Protein AF-0000000085137913 (afdb_homodimer)

Sequence (232 aa):
MKARNTLFAVLMLSLPAISAEHSEMKMTDMSTSASSQEYMAGMKDMHDKMMAAVNESDPDKAFAKGMVAHHEGAIAMAETELKYGKDPKMRKLAQDIIKAQKGEIEQMNKWLDSQKMKARNTLFAVLMLSLPAISAEHSEMKMTDMSTSASSQEYMAGMKDMHDKMMAAVNESDPDKAFAKGMVAHHEGAIAMAETELKYGKDPKMRKLAQDIIKAQKGEIEQMNKWLDSQK

Foldseek 3Di:
DPPPPPPPPPPPPPPPPPPPPPPPPCPVPVVQDPLSVQLVVLVVQLVVQLVVLLPDPPNLRSVLSNLLSVLSSLLSNLVSCCVPPDDPVSVVVSVVSNVVSVVSNVVSVVVNVVVD/DDPPPPDPPPPPPPPPPPPPPPPPPCPVPVVQDPLSVQLVVLVVQLVVQLVVLLPDPPNLRSVLSNLLSVLSSLLSNLVSCCVPPDDPVSVVVSVVSNVVSVVSNVVSVVVNVVVD

Nearest PDB structures (foldseek):
  7vw1-assembly1_B  TM=9.530E-01  e=3.311E-09  Escherichia coli
  7vw0-assembly1_A  TM=9.673E-01  e=7.249E-09  Escherichia coli
  7vw2-assembly1_B  TM=9.644E-01  e=1.101E-08  Escherichia coli
  6x89-assembly1_4L  TM=5.615E-01  e=5.392E+00  Vigna radiata
  7vw1-assembly1_B  TM=9.531E-01  e=3.151E-09  Escherichia coli

Secondary structure (DSSP, 8-state):
---------------------------------HHHHHHHHHHHHHHHHHHHHTT-SSHHHHHHHHHHHHHHHHHHHHHHHHHH---HHHHHHHHHHHHHHHHHHHHHHHHHHHT-/---------------------------------HHHHHHHHHHHHHHHHHHHHTT-SSHHHHHHHHHHHHHHHHHHHHHHHHHH---HHHHHHHHHHHHHHHHHHHHHHHHHHHT-

Organism: Escherichia coli (strain 55989 / EAEC) (NCBI:txid585055)

Solvent-accessible surface area (backbone atoms only — not comparable to full-atom values): 13036 Å² total; per-residue (Å²): 135,83,78,77,80,78,78,78,78,80,78,75,77,75,70,77,70,76,66,71,72,65,70,68,66,70,64,72,64,78,70,70,48,74,59,34,49,51,42,49,52,31,47,50,53,22,50,55,47,23,61,63,24,34,66,39,84,52,45,51,58,12,45,41,46,22,47,40,26,49,36,52,24,50,35,46,42,25,52,48,31,62,73,64,33,77,52,68,66,59,41,49,48,25,54,50,47,38,55,54,37,53,53,52,39,51,55,41,51,54,51,56,65,67,72,107,136,81,80,76,78,78,80,79,78,79,80,78,78,77,71,77,72,77,67,71,72,66,71,67,67,71,64,72,64,79,69,70,49,75,58,33,50,51,43,48,52,31,47,50,55,22,49,55,46,23,60,63,25,34,65,39,84,53,46,50,58,11,45,41,46,22,48,41,26,48,35,52,25,51,35,46,42,24,52,49,31,60,73,63,34,76,51,66,66,60,40,50,49,26,53,51,48,40,57,54,37,53,55,51,39,52,54,40,50,54,51,56,62,67,71,110

Radius of gyration: 33.95 Å; Cα contacts (8 Å, |Δi|>4): 221; chains: 2; bounding box: 83×139×63 Å

pLDDT: mean 81.78, std 26.05, range [32.69, 98.94]

InterPro domains:
  IPR005183 Domain of unknown function DUF305, CopM-like [PF03713] (25-112)
  IPR012347 Ferritin-like [G3DSA:1.20.1260.10] (6-115)

Structure (mmCIF, N/CA/C/O backbone):
data_AF-0000000085137913-model_v1
#
loop_
_entity.id
_entity.type
_entity.pdbx_description
1 polymer 'DUF305 domain-containing protein'
#
loop_
_atom_site.group_PDB
_atom_site.id
_atom_site.type_symbol
_atom_site.label_atom_id
_atom_site.label_alt_id
_atom_site.label_comp_id
_atom_site.label_asym_id
_atom_site.label_entity_id
_atom_site.label_seq_id
_atom_site.pdbx_PDB_ins_code
_atom_site.Cartn_x
_atom_site.Cartn_y
_atom_site.Cartn_z
_atom_site.occupancy
_atom_site.B_iso_or_equiv
_atom_site.auth_seq_id
_atom_site.auth_comp_id
_atom_site.auth_asym_id
_atom_site.auth_atom_id
_atom_site.pdbx_PDB_model_num
ATOM 1 N N . MET A 1 1 ? -70.375 58.406 42.312 1 35.88 1 MET A N 1
ATOM 2 C CA . MET A 1 1 ? -69.562 57.531 43.125 1 35.88 1 MET A CA 1
ATOM 3 C C . MET A 1 1 ? -68.75 56.594 42.25 1 35.88 1 MET A C 1
ATOM 5 O O . MET A 1 1 ? -69.312 55.719 41.562 1 35.88 1 MET A O 1
ATOM 9 N N . LYS A 1 2 ? -67.688 57.188 41.656 1 41.16 2 LYS A N 1
ATOM 10 C CA . LYS A 1 2 ? -66.75 56.688 40.625 1 41.16 2 LYS A CA 1
ATOM 11 C C . LYS A 1 2 ? -66 55.469 41.125 1 41.16 2 LYS A C 1
ATOM 13 O O . LYS A 1 2 ? -65.312 55.531 42.125 1 41.16 2 LYS A O 1
ATOM 18 N N . ALA A 1 3 ? -66.625 54.281 40.969 1 42.78 3 ALA A N 1
ATOM 19 C CA . ALA A 1 3 ? -66.062 53 41.281 1 42.78 3 ALA A CA 1
ATOM 20 C C . ALA A 1 3 ? -64.688 52.844 40.625 1 42.78 3 ALA A C 1
ATOM 22 O O . ALA A 1 3 ? -64.562 53 39.406 1 42.78 3 ALA A O 1
ATOM 23 N N . ARG A 1 4 ? -63.562 53.219 41.344 1 46.81 4 ARG A N 1
ATOM 24 C CA . ARG A 1 4 ? -62.156 53 41 1 46.81 4 ARG A CA 1
ATOM 25 C C . ARG A 1 4 ? -61.875 51.531 40.719 1 46.81 4 ARG A C 1
ATOM 27 O O . ARG A 1 4 ? -62.094 50.688 41.562 1 46.81 4 ARG A O 1
ATOM 34 N N . ASN A 1 5 ? -62.062 51.062 39.5 1 40.81 5 ASN A N 1
ATOM 35 C CA . ASN A 1 5 ? -61.688 49.719 39 1 40.81 5 ASN A CA 1
ATOM 36 C C . ASN A 1 5 ? -60.25 49.375 39.312 1 40.81 5 ASN A C 1
ATOM 38 O O . ASN A 1 5 ? -59.312 50.062 38.875 1 40.81 5 ASN A O 1
ATOM 42 N N . THR A 1 6 ? -59.938 48.969 40.562 1 39.81 6 THR A N 1
ATOM 43 C CA . THR A 1 6 ? -58.625 48.469 41 1 39.81 6 THR A CA 1
ATOM 44 C C . THR A 1 6 ? -58.156 47.312 40.094 1 39.81 6 THR A C 1
ATOM 46 O O . THR A 1 6 ? -58.844 46.312 39.969 1 39.81 6 THR A O 1
ATOM 49 N N . LEU A 1 7 ? -57.469 47.625 39.031 1 39.97 7 LEU A N 1
ATOM 50 C CA . LEU A 1 7 ? -56.812 46.719 38.062 1 39.97 7 LEU A CA 1
ATOM 51 C C . LEU A 1 7 ? -55.812 45.812 38.781 1 39.97 7 LEU A C 1
ATOM 53 O O . LEU A 1 7 ? -54.906 46.281 39.5 1 39.97 7 LEU A O 1
ATOM 57 N N . PHE A 1 8 ? -56.219 44.594 39.188 1 38.44 8 PHE A N 1
ATOM 58 C CA . PHE A 1 8 ? -55.406 43.562 39.812 1 38.44 8 PHE A CA 1
ATOM 59 C C . PHE A 1 8 ? -54.281 43.094 38.906 1 38.44 8 PHE A C 1
ATOM 61 O O . PHE A 1 8 ? -54.5 42.688 37.781 1 38.44 8 PHE A O 1
ATOM 68 N N . ALA A 1 9 ? -53.062 43.688 39.062 1 38.59 9 ALA A N 1
ATOM 69 C CA . ALA A 1 9 ? -51.875 43.281 38.312 1 38.59 9 ALA A CA 1
ATOM 70 C C . ALA A 1 9 ? -51.438 41.875 38.688 1 38.59 9 ALA A C 1
ATOM 72 O O . ALA A 1 9 ? -51.219 41.562 39.844 1 38.59 9 ALA A O 1
ATOM 73 N N . VAL A 1 10 ? -52 40.844 38 1 37.31 10 VAL A N 1
ATOM 74 C CA . VAL A 1 10 ? -51.594 39.469 38.156 1 37.31 10 VAL A CA 1
ATOM 75 C C . VAL A 1 10 ? -50.094 39.312 37.875 1 37.31 10 VAL A C 1
ATOM 77 O O . VAL A 1 10 ? -49.594 39.656 36.812 1 37.31 10 VAL A O 1
ATOM 80 N N . LEU A 1 11 ? -49.25 39.469 38.906 1 36.41 11 LEU A N 1
ATOM 81 C CA . LEU A 1 11 ? -47.781 39.25 38.875 1 36.41 11 LEU A CA 1
ATOM 82 C C . LEU A 1 11 ? -47.469 37.812 38.5 1 36.41 11 LEU A C 1
ATOM 84 O O . LEU A 1 11 ? -47.844 36.875 39.219 1 36.41 11 LEU A O 1
ATOM 88 N N . MET A 1 12 ? -47.5 37.5 37.219 1 34.44 12 MET A N 1
ATOM 89 C CA . MET A 1 12 ? -47.125 36.156 36.75 1 34.44 12 MET A CA 1
ATOM 90 C C . MET A 1 12 ? -45.688 35.844 37.125 1 34.44 12 MET A C 1
ATOM 92 O O . MET A 1 12 ? -44.781 36.625 36.875 1 34.44 12 MET A O 1
ATOM 96 N N . LEU A 1 13 ? -45.438 35.188 38.25 1 37.62 13 LEU A N 1
ATOM 97 C CA . LEU A 1 13 ? -44.156 34.656 38.719 1 37.62 13 LEU A CA 1
ATOM 98 C C . LEU A 1 13 ? -43.531 33.75 37.688 1 37.62 13 LEU A C 1
ATOM 100 O O . LEU A 1 13 ? -44.125 32.75 37.312 1 37.62 13 LEU A O 1
ATOM 104 N N . SER A 1 14 ? -42.781 34.281 36.781 1 35.81 14 SER A N 1
ATOM 105 C CA . SER A 1 14 ? -42 33.5 35.844 1 35.81 14 SER A CA 1
ATOM 106 C C . SER A 1 14 ? -41.062 32.531 36.562 1 35.81 14 SER A C 1
ATOM 108 O O . SER A 1 14 ? -40.312 32.969 37.469 1 35.81 14 SER A O 1
ATOM 110 N N . LEU A 1 15 ? -41.469 31.312 36.906 1 37.59 15 LEU A N 1
ATOM 111 C CA . LEU A 1 15 ? -40.594 30.281 37.406 1 37.59 15 LEU A CA 1
ATOM 112 C C . LEU A 1 15 ? -39.344 30.141 36.5 1 37.59 15 LEU A C 1
ATOM 114 O O . LEU A 1 15 ? -39.469 30.109 35.281 1 37.59 15 LEU A O 1
ATOM 118 N N . PRO A 1 16 ? -38.219 30.641 37.031 1 43.44 16 PRO A N 1
ATOM 119 C CA . PRO A 1 16 ? -37.031 30.375 36.25 1 43.44 16 PRO A CA 1
ATOM 120 C C . PRO A 1 16 ? -36.906 28.922 35.812 1 43.44 16 PRO A C 1
ATOM 122 O O . PRO A 1 16 ? -37.031 28.016 36.625 1 43.44 16 PRO A O 1
ATOM 125 N N . ALA A 1 17 ? -37.438 28.547 34.656 1 38.53 17 ALA A N 1
ATOM 126 C CA . ALA A 1 17 ? -37 27.25 34.125 1 38.53 17 ALA A CA 1
ATOM 127 C C . ALA A 1 17 ? -35.5 27.031 34.312 1 38.53 17 ALA A C 1
ATOM 129 O O . ALA A 1 17 ? -34.719 27.906 34.031 1 38.53 17 ALA A O 1
ATOM 130 N N . ILE A 1 18 ? -35.062 26.469 35.438 1 37.97 18 ILE A N 1
ATOM 131 C CA . ILE A 1 18 ? -33.719 25.875 35.469 1 37.97 18 ILE A CA 1
ATOM 132 C C . ILE A 1 18 ? -33.438 25.172 34.125 1 37.97 18 ILE A C 1
ATOM 134 O O . ILE A 1 18 ? -34.125 24.219 33.75 1 37.97 18 ILE A O 1
ATOM 138 N N . SER A 1 19 ? -33.406 25.922 33.062 1 38.03 19 SER A N 1
ATOM 139 C CA . SER A 1 19 ? -32.812 25.266 31.891 1 38.03 19 SER A CA 1
ATOM 140 C C . SER A 1 19 ? -31.656 24.344 32.312 1 38.03 19 SER A C 1
ATOM 142 O O . SER A 1 19 ? -30.719 24.781 32.969 1 38.03 19 SER A O 1
ATOM 144 N N . ALA A 1 20 ? -31.922 23.156 32.688 1 34.88 20 ALA A N 1
ATOM 145 C CA . ALA A 1 20 ? -30.844 22.172 32.625 1 34.88 20 ALA A CA 1
ATOM 146 C C . ALA A 1 20 ? -29.859 22.5 31.516 1 34.88 20 ALA A C 1
ATOM 148 O O . ALA A 1 20 ? -30.25 22.641 30.359 1 34.88 20 ALA A O 1
ATOM 149 N N . GLU A 1 21 ? -28.922 23.422 31.828 1 36.81 21 GLU A N 1
ATOM 150 C CA . GLU A 1 21 ? -27.75 23.391 30.953 1 36.81 21 GLU A CA 1
ATOM 151 C C . GLU A 1 21 ? -27.453 21.969 30.484 1 36.81 21 GLU A C 1
ATOM 153 O O . GLU A 1 21 ? -27.156 21.078 31.281 1 36.81 21 GLU A O 1
ATOM 158 N N . HIS A 1 22 ? -28.344 21.391 29.719 1 36.25 22 HIS A N 1
ATOM 159 C CA . HIS A 1 22 ? -27.781 20.297 28.938 1 36.25 22 HIS A CA 1
ATOM 160 C C . HIS A 1 22 ? -26.297 20.5 28.703 1 36.25 22 HIS A C 1
ATOM 162 O O . HIS A 1 22 ? -25.891 21.516 28.125 1 36.25 22 HIS A O 1
ATOM 168 N N . SER A 1 23 ? -25.5 20.312 29.703 1 34.38 23 SER A N 1
ATOM 169 C CA . SER A 1 23 ? -24.109 20.062 29.375 1 34.38 23 SER A CA 1
ATOM 170 C C . SER A 1 23 ? -23.969 19.5 27.953 1 34.38 23 SER A C 1
ATOM 172 O O . SER A 1 23 ? -24.375 18.375 27.672 1 34.38 23 SER A O 1
ATOM 174 N N . GLU A 1 24 ? -24.312 20.312 26.984 1 35.81 24 GLU A N 1
ATOM 175 C CA . GLU A 1 24 ? -23.797 19.953 25.672 1 35.81 24 GLU A CA 1
ATOM 176 C C . GLU A 1 24 ? -22.422 19.297 25.766 1 35.81 24 GLU A C 1
ATOM 178 O O . GLU A 1 24 ? -21.453 19.938 26.172 1 35.81 24 GLU A O 1
ATOM 183 N N . MET A 1 25 ? -22.328 18.219 26.453 1 34.81 25 MET A N 1
ATOM 184 C CA . MET A 1 25 ? -21.156 17.422 26.141 1 34.81 25 MET A CA 1
ATOM 185 C C . MET A 1 25 ? -20.547 17.844 24.812 1 34.81 25 MET A C 1
ATOM 187 O O . MET A 1 25 ? -21.234 17.906 23.797 1 34.81 25 MET A O 1
ATOM 191 N N . LYS A 1 26 ? -19.828 18.969 24.859 1 39.03 26 LYS A N 1
ATOM 192 C CA . LYS A 1 26 ? -18.875 19.141 23.781 1 39.03 26 LYS A CA 1
ATOM 193 C C . LYS A 1 26 ? -18.531 17.812 23.125 1 39.03 26 LYS A C 1
ATOM 195 O O . LYS A 1 26 ? -17.828 16.984 23.703 1 39.03 26 LYS A O 1
ATOM 200 N N . MET A 1 27 ? -19.453 17.016 22.828 1 35.72 27 MET A N 1
ATOM 201 C CA . MET A 1 27 ? -19 16.141 21.75 1 35.72 27 MET A CA 1
ATOM 202 C C . MET A 1 27 ? -17.891 16.797 20.938 1 35.72 27 MET A C 1
ATOM 204 O O . MET A 1 27 ? -18.141 17.75 20.188 1 35.72 27 MET A O 1
ATOM 208 N N . THR A 1 28 ? -16.875 17.344 21.562 1 37.84 28 THR A N 1
ATOM 209 C CA . THR A 1 28 ? -15.664 17.469 20.75 1 37.84 28 THR A CA 1
ATOM 210 C C . THR A 1 28 ? -15.797 16.672 19.453 1 37.84 28 THR A C 1
ATOM 212 O O . THR A 1 28 ? -15.742 15.445 19.469 1 37.84 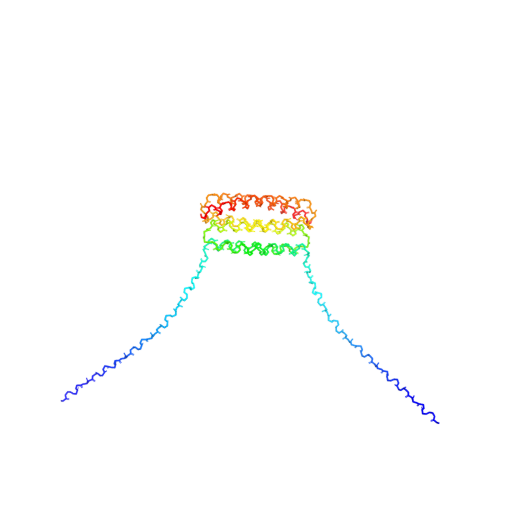28 THR A O 1
ATOM 215 N N . ASP A 1 29 ? -16.812 16.703 18.688 1 42.62 29 ASP A N 1
ATOM 216 C CA . ASP A 1 29 ? -16.906 16.391 17.266 1 42.62 29 ASP A CA 1
ATOM 217 C C . ASP A 1 29 ? -15.516 16.297 16.641 1 42.62 29 ASP A C 1
ATOM 219 O O . ASP A 1 29 ? -14.867 17.312 16.391 1 42.62 29 ASP A O 1
ATOM 223 N N . MET A 1 30 ? -14.578 15.57 17.094 1 48.59 30 MET A N 1
ATOM 224 C CA . MET A 1 30 ? -13.344 15.312 16.359 1 48.59 30 MET A CA 1
ATOM 225 C C . MET A 1 30 ? -13.562 15.523 14.859 1 48.59 30 MET A C 1
ATOM 227 O O . MET A 1 30 ? -14.016 14.609 14.164 1 48.59 30 MET A O 1
ATOM 231 N N . SER A 1 31 ? -14.25 16.562 14.422 1 60.41 31 SER A N 1
ATOM 232 C CA . SER A 1 31 ? -14.391 17.016 13.047 1 60.41 31 SER A CA 1
ATOM 233 C C . SER A 1 31 ? -13.203 16.562 12.188 1 60.41 31 SER A C 1
ATOM 235 O O . SER A 1 31 ? -12.078 17.031 12.383 1 60.41 31 SER A O 1
ATOM 237 N N . THR A 1 32 ? -13.242 15.414 11.68 1 83.62 32 THR A N 1
ATOM 238 C CA . THR A 1 32 ? -12.25 14.891 10.742 1 83.62 32 THR A CA 1
ATOM 239 C C . THR A 1 32 ? -11.938 15.914 9.656 1 83.62 32 THR A C 1
ATOM 241 O O . THR A 1 32 ? -12.844 16.516 9.078 1 83.62 32 THR A O 1
ATOM 244 N N . SER A 1 33 ? -10.789 16.453 9.594 1 91.12 33 SER A N 1
ATOM 245 C CA . SER A 1 33 ? -10.32 17.422 8.609 1 91.12 33 SER A CA 1
ATOM 246 C C . SER A 1 33 ? -10.633 16.969 7.188 1 91.12 33 SER A C 1
ATOM 248 O O . SER A 1 33 ? -10.961 15.797 6.961 1 91.12 33 SER A O 1
ATOM 250 N N . ALA A 1 34 ? -10.664 17.844 6.18 1 94.31 34 ALA A N 1
ATOM 251 C CA . ALA A 1 34 ? -10.875 17.516 4.77 1 94.31 34 ALA A CA 1
ATOM 252 C C . ALA A 1 34 ? -9.844 16.5 4.281 1 94.31 34 ALA A C 1
ATOM 254 O O . ALA A 1 34 ? -10.18 15.57 3.545 1 94.31 34 ALA A O 1
ATOM 255 N N . SER A 1 35 ? -8.57 16.672 4.684 1 96.06 35 SER A N 1
ATOM 256 C CA . SER A 1 35 ? -7.531 15.711 4.309 1 96.06 35 SER A CA 1
ATOM 257 C C . SER A 1 35 ? -7.812 14.328 4.895 1 96.06 35 SER A C 1
ATOM 259 O O . SER A 1 35 ? -7.691 13.32 4.195 1 96.06 35 SER A O 1
ATOM 261 N N . SER A 1 36 ? -8.18 14.281 6.188 1 95.88 36 SER A N 1
ATOM 262 C CA . SER A 1 36 ? -8.477 12.992 6.809 1 95.88 36 SER A CA 1
ATOM 263 C C . SER A 1 36 ? -9.625 12.289 6.102 1 95.88 36 SER A C 1
ATOM 265 O O . SER A 1 36 ? -9.57 11.078 5.871 1 95.88 36 SER A O 1
ATOM 267 N N . GLN A 1 37 ? -10.633 13.062 5.723 1 95.88 37 GLN A N 1
ATOM 268 C CA . GLN A 1 37 ? -11.766 12.492 5.004 1 95.88 37 GLN A CA 1
ATOM 269 C C . GLN A 1 37 ? -11.336 11.914 3.66 1 95.88 37 GLN A C 1
ATOM 271 O O . GLN A 1 37 ? -11.773 10.828 3.273 1 95.88 37 GLN A O 1
ATOM 276 N N . GLU A 1 38 ? -10.531 12.555 2.947 1 97.31 38 GLU A N 1
ATOM 277 C CA . GLU A 1 38 ? -10.07 12.086 1.646 1 97.31 38 GLU A CA 1
ATOM 278 C C . GLU A 1 38 ? -9.148 10.875 1.792 1 97.31 38 GLU A C 1
ATOM 280 O O . GLU A 1 38 ? -9.234 9.93 1.007 1 97.31 38 GLU A O 1
ATOM 285 N N . TYR A 1 39 ? -8.211 10.914 2.812 1 98.12 39 TYR A N 1
ATOM 286 C CA . TYR A 1 39 ? -7.406 9.727 3.082 1 98.12 39 TYR A CA 1
ATOM 287 C C . TYR A 1 39 ? -8.297 8.516 3.354 1 98.12 39 TYR A C 1
ATOM 289 O O . TYR A 1 39 ? -8.062 7.438 2.807 1 98.12 39 TYR A O 1
ATOM 297 N N . MET A 1 40 ? -9.297 8.727 4.168 1 96.38 40 MET A N 1
ATOM 298 C CA . MET A 1 40 ? -10.172 7.629 4.574 1 96.38 40 MET A CA 1
ATOM 299 C C . MET A 1 40 ? -10.961 7.086 3.385 1 96.38 40 MET A C 1
ATOM 301 O O . MET A 1 40 ? -11.164 5.875 3.27 1 96.38 40 MET A O 1
ATOM 305 N N . ALA A 1 41 ? -11.422 7.926 2.518 1 96.81 41 ALA A N 1
ATOM 306 C CA . ALA A 1 41 ? -12.133 7.488 1.319 1 96.81 41 ALA A CA 1
ATOM 307 C C . ALA A 1 41 ? -11.234 6.633 0.43 1 96.81 41 ALA A C 1
ATOM 309 O O . ALA A 1 41 ? -11.656 5.582 -0.063 1 96.81 41 ALA A O 1
ATOM 310 N N . GLY A 1 42 ? -10.016 7.117 0.21 1 97.5 42 GLY A N 1
ATOM 311 C CA . GLY A 1 42 ? -9.055 6.332 -0.553 1 97.5 42 GLY A CA 1
ATOM 312 C C . GLY A 1 42 ? -8.75 4.988 0.078 1 97.5 42 GLY A C 1
ATOM 313 O O . GLY A 1 42 ? -8.641 3.979 -0.621 1 97.5 42 GLY A O 1
ATOM 314 N N . MET A 1 43 ? -8.664 4.953 1.375 1 97.38 43 MET A N 1
ATOM 315 C CA . MET A 1 43 ? -8.398 3.725 2.113 1 97.38 43 MET A CA 1
ATOM 316 C C . MET A 1 43 ? -9.562 2.75 1.997 1 97.38 43 MET A C 1
ATOM 318 O O . MET A 1 43 ? -9.359 1.548 1.826 1 97.38 43 MET A O 1
ATOM 322 N N . LYS A 1 44 ? -10.719 3.295 2.141 1 96.12 44 LYS A N 1
ATOM 323 C CA . LYS A 1 44 ? -11.898 2.445 2.02 1 96.12 44 LYS A CA 1
ATOM 324 C C . LYS A 1 44 ? -11.969 1.797 0.64 1 96.12 44 LYS A C 1
ATOM 326 O O . LYS A 1 44 ? -12.242 0.601 0.523 1 96.12 44 LYS A O 1
ATOM 331 N N . ASP A 1 45 ? -11.797 2.572 -0.387 1 98.12 45 ASP A N 1
ATOM 332 C CA . ASP A 1 45 ? -11.805 2.045 -1.748 1 98.12 45 ASP A CA 1
ATOM 333 C C . ASP A 1 45 ? -10.734 0.976 -1.929 1 98.12 45 ASP A C 1
ATOM 335 O O . ASP A 1 45 ? -10.992 -0.087 -2.496 1 98.12 45 ASP A O 1
ATOM 339 N N . MET A 1 46 ? -9.539 1.217 -1.445 1 98.62 46 MET A N 1
ATOM 340 C CA . MET A 1 46 ? -8.438 0.261 -1.505 1 98.62 46 MET A CA 1
ATOM 341 C C . MET A 1 46 ? -8.805 -1.038 -0.797 1 98.62 46 MET A C 1
ATOM 343 O O . MET A 1 46 ? -8.617 -2.125 -1.35 1 98.62 46 MET A O 1
ATOM 347 N N . HIS A 1 47 ? -9.312 -0.895 0.409 1 97.25 47 HIS A N 1
ATOM 348 C CA . HIS A 1 47 ? -9.672 -2.07 1.192 1 97.25 47 HIS A CA 1
ATOM 349 C C . HIS A 1 47 ? -10.719 -2.918 0.471 1 97.25 47 HIS A C 1
ATOM 351 O O . HIS A 1 47 ? -10.578 -4.141 0.382 1 97.25 47 HIS A O 1
ATOM 357 N N . ASP A 1 48 ? -11.727 -2.314 -0.048 1 97.12 48 ASP A N 1
ATOM 358 C CA . ASP A 1 48 ? -12.789 -3.039 -0.739 1 97.12 48 ASP A CA 1
ATOM 359 C C . ASP A 1 48 ? -12.242 -3.801 -1.944 1 97.12 48 ASP A C 1
ATOM 361 O O . ASP A 1 48 ? -12.531 -4.984 -2.123 1 97.12 48 ASP A O 1
ATOM 365 N N . LYS A 1 49 ? -11.453 -3.16 -2.709 1 98.25 49 LYS A N 1
ATOM 366 C CA . LYS A 1 49 ? -10.898 -3.789 -3.904 1 98.25 49 LYS A CA 1
ATOM 367 C C . LYS A 1 49 ? -9.914 -4.895 -3.535 1 98.25 49 LYS A C 1
ATOM 369 O O . LYS A 1 49 ? -9.867 -5.938 -4.191 1 98.25 49 LYS A O 1
ATOM 374 N N . MET A 1 50 ? -9.156 -4.699 -2.506 1 98.44 50 MET A N 1
ATOM 375 C CA . MET A 1 50 ? -8.211 -5.723 -2.082 1 98.44 50 MET A CA 1
ATOM 376 C C . MET A 1 50 ? -8.938 -6.953 -1.555 1 98.44 50 MET A C 1
ATOM 378 O O . MET A 1 50 ? -8.531 -8.086 -1.839 1 98.44 50 MET A O 1
ATOM 382 N N . MET A 1 51 ? -10.016 -6.73 -0.772 1 95.75 51 MET A N 1
ATOM 383 C CA . MET A 1 51 ? -10.789 -7.852 -0.243 1 95.75 51 MET A CA 1
ATOM 384 C C . MET A 1 51 ? -11.352 -8.711 -1.374 1 95.75 51 MET A C 1
ATOM 386 O O . MET A 1 51 ? -11.344 -9.938 -1.29 1 95.75 51 MET A O 1
ATOM 390 N N . ALA A 1 52 ? -1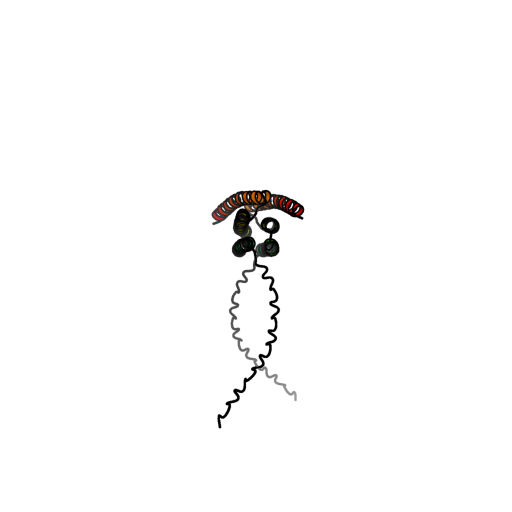1.781 -8.086 -2.379 1 95.94 52 ALA A N 1
ATOM 391 C CA . ALA A 1 52 ? -12.281 -8.828 -3.539 1 95.94 52 ALA A CA 1
ATOM 392 C C . ALA A 1 52 ? -11.156 -9.586 -4.23 1 95.94 52 ALA A C 1
ATOM 394 O O . ALA A 1 52 ? -11.336 -10.727 -4.656 1 95.94 52 ALA A O 1
ATOM 395 N N . ALA A 1 53 ? -10 -9.023 -4.316 1 97.44 53 ALA A N 1
ATOM 396 C CA . ALA A 1 53 ? -8.867 -9.555 -5.07 1 97.44 53 ALA A CA 1
ATOM 397 C C . ALA A 1 53 ? -8.281 -10.781 -4.383 1 97.44 53 ALA A C 1
ATOM 399 O O . ALA A 1 53 ? -7.992 -11.789 -5.031 1 97.44 53 ALA A O 1
ATOM 400 N N . VAL A 1 54 ? -8.156 -10.789 -3.086 1 95.62 54 VAL A N 1
ATOM 401 C CA . VAL A 1 54 ? -7.363 -11.797 -2.391 1 95.62 54 VAL A CA 1
ATOM 402 C C . VAL A 1 54 ? -8.211 -13.039 -2.148 1 95.62 54 VAL A C 1
ATOM 404 O O . VAL A 1 54 ? -7.738 -14.008 -1.547 1 95.62 54 VAL A O 1
ATOM 407 N N . ASN A 1 55 ? -9.43 -13.016 -2.635 1 91.81 55 ASN A N 1
ATOM 408 C CA . ASN A 1 55 ? -10.281 -14.195 -2.648 1 91.81 55 ASN A CA 1
ATOM 409 C C . ASN A 1 55 ? -10 -15.078 -3.863 1 91.81 55 ASN A C 1
ATOM 411 O O . ASN A 1 55 ? -10.523 -16.188 -3.965 1 91.81 55 ASN A O 1
ATOM 415 N N . GLU A 1 56 ? -9.188 -14.57 -4.68 1 94 56 GLU A N 1
ATOM 416 C CA . GLU A 1 56 ? -8.703 -15.375 -5.797 1 94 56 GLU A CA 1
ATOM 417 C C . GLU A 1 56 ? -7.992 -16.641 -5.305 1 94 56 GLU A C 1
ATOM 419 O O . GLU A 1 56 ? -7.18 -16.562 -4.379 1 94 56 GLU A O 1
ATOM 424 N N . SER A 1 57 ? -8.242 -17.797 -5.914 1 93.44 57 SER A N 1
ATOM 425 C CA . SER A 1 57 ? -7.723 -19.094 -5.457 1 93.44 57 SER A CA 1
ATOM 426 C C . SER A 1 57 ? -6.246 -19.234 -5.805 1 93.44 57 SER A C 1
ATOM 428 O O . SER A 1 57 ? -5.48 -19.844 -5.047 1 93.44 57 SER A O 1
ATOM 430 N N . ASP A 1 58 ? -5.848 -18.812 -6.973 1 96.62 58 ASP A N 1
ATOM 431 C CA . ASP A 1 58 ? -4.441 -18.844 -7.359 1 96.62 58 ASP A CA 1
ATOM 432 C C . ASP A 1 58 ? -3.639 -17.781 -6.598 1 96.62 58 ASP A C 1
ATOM 434 O O . ASP A 1 58 ? -3.875 -16.578 -6.754 1 96.62 58 ASP A O 1
ATOM 438 N N . PRO A 1 59 ? -2.697 -18.141 -5.824 1 97.69 59 PRO A N 1
ATOM 439 C CA . PRO A 1 59 ? -1.999 -17.172 -4.98 1 97.69 59 PRO A CA 1
ATOM 440 C C . PRO A 1 59 ? -1.277 -16.094 -5.789 1 97.69 59 PRO A C 1
ATOM 442 O O . PRO A 1 59 ? -1.16 -14.953 -5.34 1 97.69 59 PRO A O 1
ATOM 445 N N . ASP A 1 60 ? -0.773 -16.469 -6.941 1 98.56 60 ASP A N 1
ATOM 446 C CA . ASP A 1 60 ? -0.095 -15.469 -7.77 1 98.56 60 ASP A CA 1
ATOM 447 C C . ASP A 1 60 ? -1.079 -14.43 -8.289 1 98.56 60 ASP A C 1
ATOM 449 O O . ASP A 1 60 ? -0.776 -13.234 -8.305 1 98.56 60 ASP A O 1
ATOM 453 N N . LYS A 1 61 ? -2.246 -14.867 -8.742 1 98.38 61 LYS A N 1
ATOM 454 C CA . LYS A 1 61 ? -3.262 -13.93 -9.203 1 98.38 61 LYS A CA 1
ATOM 455 C C . LYS A 1 61 ? -3.803 -13.086 -8.055 1 98.38 61 LYS A C 1
ATOM 457 O O . LYS A 1 61 ? -4.039 -11.883 -8.211 1 98.38 61 LYS A O 1
ATOM 462 N N . ALA A 1 62 ? -4.012 -13.734 -6.902 1 98.31 62 ALA A N 1
ATOM 463 C CA . ALA A 1 62 ? -4.445 -12.992 -5.719 1 98.31 62 ALA A CA 1
ATOM 464 C C . ALA A 1 62 ? -3.457 -11.875 -5.379 1 98.31 62 ALA A C 1
ATOM 466 O O . ALA A 1 62 ? -3.861 -10.75 -5.094 1 98.31 62 ALA A O 1
ATOM 467 N N . PHE A 1 63 ? -2.213 -12.266 -5.43 1 98.81 63 PHE A N 1
ATOM 468 C CA . PHE A 1 63 ? -1.167 -11.289 -5.16 1 98.81 63 PHE A CA 1
ATOM 469 C C . PHE A 1 63 ? -1.215 -10.148 -6.172 1 98.81 63 PHE A C 1
ATOM 471 O O . PHE A 1 63 ? -1.263 -8.977 -5.789 1 98.81 63 PHE A O 1
ATOM 478 N N . ALA A 1 64 ? -1.202 -10.453 -7.387 1 98.81 64 ALA A N 1
ATOM 479 C CA . ALA A 1 64 ? -1.168 -9.43 -8.43 1 98.81 64 ALA A CA 1
ATOM 480 C C . ALA A 1 64 ? -2.383 -8.508 -8.336 1 98.81 64 ALA A C 1
ATOM 482 O O . ALA A 1 64 ? -2.244 -7.285 -8.32 1 98.81 64 ALA A O 1
ATOM 483 N N . LYS A 1 65 ? -3.576 -9.039 -8.258 1 98.69 65 LYS A N 1
ATOM 484 C CA . LYS A 1 65 ? -4.793 -8.234 -8.18 1 98.69 65 LYS A CA 1
ATOM 485 C C . LYS A 1 65 ? -4.824 -7.41 -6.895 1 98.69 65 LYS A C 1
ATOM 487 O O . LYS A 1 65 ? -5.188 -6.234 -6.918 1 98.69 65 LYS A O 1
ATOM 492 N N . GLY A 1 66 ? -4.457 -8.078 -5.773 1 98.69 66 GLY A N 1
ATOM 493 C CA . GLY A 1 66 ? -4.395 -7.359 -4.508 1 98.69 66 GLY A CA 1
ATOM 494 C C . GLY A 1 66 ? -3.406 -6.211 -4.52 1 98.69 66 GLY A C 1
ATOM 495 O O . GLY A 1 66 ? -3.688 -5.137 -3.986 1 98.69 66 GLY A O 1
ATOM 496 N N . MET A 1 67 ? -2.27 -6.426 -5.125 1 98.88 67 MET A N 1
ATOM 497 C CA . MET A 1 67 ? -1.238 -5.395 -5.172 1 98.88 67 MET A CA 1
ATOM 498 C C . MET A 1 67 ? -1.629 -4.273 -6.129 1 98.88 67 MET A C 1
ATOM 500 O O . MET A 1 67 ? -1.289 -3.111 -5.906 1 98.88 67 MET A O 1
ATOM 504 N N . VAL A 1 68 ? -2.377 -4.578 -7.223 1 98.88 68 VAL A N 1
ATOM 505 C CA . VAL A 1 68 ? -2.895 -3.51 -8.07 1 98.88 68 VAL A CA 1
ATOM 506 C C . VAL A 1 68 ? -3.766 -2.568 -7.242 1 98.88 68 VAL A C 1
ATOM 508 O O . VAL A 1 68 ? -3.568 -1.352 -7.262 1 98.88 68 VAL A O 1
ATOM 511 N N . ALA A 1 69 ? -4.715 -3.135 -6.504 1 98.81 69 ALA A N 1
ATOM 512 C CA . ALA A 1 69 ? -5.59 -2.338 -5.648 1 98.81 69 ALA A CA 1
ATOM 513 C C . ALA A 1 69 ? -4.785 -1.573 -4.602 1 98.81 69 ALA A C 1
ATOM 515 O O . ALA A 1 69 ? -5.059 -0.402 -4.332 1 98.81 69 ALA A O 1
ATOM 516 N N . HIS A 1 70 ? -3.809 -2.229 -3.949 1 98.94 70 HIS A N 1
ATOM 517 C CA . HIS A 1 70 ? -2.922 -1.612 -2.969 1 98.94 70 HIS A CA 1
ATOM 518 C C . HIS A 1 70 ? -2.217 -0.393 -3.553 1 98.94 70 HIS A C 1
ATOM 520 O O . HIS A 1 70 ? -2.17 0.665 -2.922 1 98.94 70 HIS A O 1
ATOM 526 N N . HIS A 1 71 ? -1.674 -0.56 -4.773 1 98.94 71 HIS A N 1
ATOM 527 C CA . HIS A 1 71 ? -0.956 0.521 -5.441 1 98.94 71 HIS A CA 1
ATOM 528 C C . HIS A 1 71 ? -1.899 1.657 -5.82 1 98.94 71 HIS A C 1
ATOM 530 O O . HIS A 1 71 ? -1.529 2.832 -5.738 1 98.94 71 HIS A O 1
ATOM 536 N N . GLU A 1 72 ? -3.09 1.37 -6.266 1 98.88 72 GLU A N 1
ATOM 537 C CA . GLU A 1 72 ? -4.082 2.404 -6.539 1 98.88 72 GLU A CA 1
ATOM 538 C C . GLU A 1 72 ? -4.406 3.207 -5.281 1 98.88 72 GLU A C 1
ATOM 540 O O . GLU A 1 72 ? -4.566 4.43 -5.344 1 98.88 72 GLU A O 1
ATOM 545 N N . GLY A 1 73 ? -4.527 2.521 -4.199 1 98.81 73 GLY A N 1
ATOM 546 C CA . GLY A 1 73 ? -4.711 3.209 -2.932 1 98.81 73 GLY A CA 1
ATOM 547 C C . GLY A 1 73 ? -3.557 4.129 -2.58 1 98.81 73 GLY A C 1
ATOM 548 O O . GLY A 1 73 ? -3.768 5.234 -2.074 1 98.81 73 GLY A O 1
ATOM 549 N N . ALA A 1 74 ? -2.309 3.662 -2.805 1 98.88 74 ALA A N 1
ATOM 550 C CA . ALA A 1 74 ? -1.133 4.496 -2.562 1 98.88 74 ALA A CA 1
ATOM 551 C C . ALA A 1 74 ? -1.184 5.77 -3.398 1 98.88 74 ALA A C 1
ATOM 553 O O . ALA A 1 74 ? -0.855 6.855 -2.91 1 98.88 74 ALA A O 1
ATOM 554 N N . ILE A 1 75 ? -1.555 5.625 -4.66 1 98.94 75 ILE A N 1
ATOM 555 C CA . ILE A 1 75 ? -1.641 6.773 -5.551 1 98.94 75 ILE A CA 1
ATOM 556 C C . ILE A 1 75 ? -2.688 7.758 -5.031 1 98.94 75 ILE A C 1
ATOM 558 O O . ILE A 1 75 ? -2.441 8.961 -4.969 1 98.94 75 ILE A O 1
ATOM 562 N N . ALA A 1 76 ? -3.848 7.27 -4.637 1 98.88 76 ALA A N 1
ATOM 563 C CA . ALA A 1 76 ? -4.887 8.133 -4.082 1 98.88 76 ALA A CA 1
ATOM 564 C C . ALA A 1 76 ? -4.379 8.883 -2.854 1 98.88 76 ALA A C 1
ATOM 566 O O . ALA A 1 76 ? -4.613 10.086 -2.713 1 98.88 76 ALA A O 1
ATOM 567 N N . MET A 1 77 ? -3.689 8.242 -1.879 1 98.88 77 MET A N 1
ATOM 568 C CA . MET A 1 77 ? -3.158 8.883 -0.683 1 98.88 77 MET A CA 1
ATOM 569 C C . MET A 1 77 ? -2.104 9.922 -1.049 1 98.88 77 MET A C 1
ATOM 571 O O . MET A 1 77 ? -2.041 10.992 -0.438 1 98.88 77 MET A O 1
ATOM 575 N N . ALA A 1 78 ? -1.237 9.539 -2.01 1 98.94 78 ALA A N 1
ATOM 576 C CA . ALA A 1 78 ? -0.209 10.477 -2.449 1 98.94 78 ALA A CA 1
ATOM 577 C C . ALA A 1 78 ? -0.834 11.734 -3.047 1 98.94 78 ALA A C 1
ATOM 579 O O . ALA A 1 78 ? -0.355 12.852 -2.811 1 98.94 78 ALA A O 1
ATOM 580 N N . GLU A 1 79 ? -1.872 11.586 -3.875 1 98.94 79 GLU A N 1
ATOM 581 C CA . GLU A 1 79 ? -2.582 12.734 -4.43 1 98.94 79 GLU A CA 1
ATOM 582 C C . GLU A 1 79 ? -3.189 13.594 -3.322 1 98.94 79 GLU A C 1
ATOM 584 O O . GLU A 1 79 ? -3.18 14.828 -3.406 1 98.94 79 GLU A O 1
ATOM 589 N N . THR A 1 80 ? -3.752 12.953 -2.324 1 98.88 80 THR A N 1
ATOM 590 C CA . THR A 1 80 ? -4.27 13.68 -1.173 1 98.88 80 THR A CA 1
ATOM 591 C C . THR A 1 80 ? -3.162 14.477 -0.493 1 98.88 80 THR A C 1
ATOM 593 O O . THR A 1 80 ? -3.363 15.633 -0.112 1 98.88 80 THR A O 1
ATOM 596 N N . GLU A 1 81 ? -2 13.914 -0.286 1 98.88 81 GLU A N 1
ATOM 597 C CA . GLU A 1 81 ? -0.854 14.617 0.281 1 98.88 81 GLU A CA 1
ATOM 598 C C . GLU A 1 81 ? -0.488 15.844 -0.554 1 98.88 81 GLU A C 1
ATOM 600 O O . GLU A 1 81 ? -0.193 16.906 -0.009 1 98.88 81 GLU A O 1
ATOM 605 N N . LEU A 1 82 ? -0.489 15.641 -1.857 1 98.88 82 LEU A N 1
ATOM 606 C CA . LEU A 1 82 ? -0.121 16.75 -2.74 1 98.88 82 LEU A CA 1
ATOM 607 C C . LEU A 1 82 ? -1.154 17.859 -2.67 1 98.88 82 LEU A C 1
ATOM 609 O O . LEU A 1 82 ? -0.825 19.031 -2.891 1 98.88 82 LEU A O 1
ATOM 613 N N . LYS A 1 83 ? -2.346 17.562 -2.363 1 98.81 83 LYS A N 1
ATOM 614 C CA . LYS A 1 83 ? -3.428 18.531 -2.266 1 98.81 83 LYS A CA 1
ATOM 615 C C . LYS A 1 83 ? -3.365 19.297 -0.943 1 98.81 83 LYS A C 1
ATOM 617 O O . LYS A 1 83 ? -3.611 20.5 -0.904 1 98.81 83 LYS A O 1
ATOM 622 N N . TYR A 1 84 ? -2.979 18.641 0.168 1 98.5 84 TYR A N 1
ATOM 623 C CA . TYR A 1 84 ? -3.172 19.219 1.491 1 98.5 84 TYR A CA 1
ATOM 624 C C . TYR A 1 84 ? -1.844 19.375 2.223 1 98.5 84 TYR A C 1
ATOM 626 O O . TYR A 1 84 ? -1.726 20.172 3.156 1 98.5 84 TYR A O 1
ATOM 634 N N . GLY A 1 85 ? -0.884 18.453 1.938 1 98.5 85 GLY A N 1
ATOM 635 C CA . GLY A 1 85 ? 0.407 18.5 2.605 1 98.5 85 GLY A CA 1
ATOM 636 C C . GLY A 1 85 ? 1.228 19.719 2.23 1 98.5 85 GLY A C 1
ATOM 637 O O . GLY A 1 85 ? 1.037 20.297 1.159 1 98.5 85 GLY A O 1
ATOM 638 N N . LYS A 1 86 ? 2.168 20.047 3.129 1 98.5 86 LYS A N 1
ATOM 639 C CA . LYS A 1 86 ? 2.957 21.25 2.891 1 98.5 86 LYS A CA 1
ATOM 640 C C . LYS A 1 86 ? 4.453 20.953 2.963 1 98.5 86 LYS A C 1
ATOM 642 O O . LYS A 1 86 ? 5.273 21.766 2.518 1 98.5 86 LYS A O 1
ATOM 647 N N . ASP A 1 87 ? 4.773 19.891 3.566 1 98.56 87 ASP A N 1
ATOM 648 C CA . ASP A 1 87 ? 6.188 19.578 3.734 1 98.56 87 ASP A CA 1
ATOM 649 C C . ASP A 1 87 ? 6.82 19.156 2.408 1 98.56 87 ASP A C 1
ATOM 651 O O . ASP A 1 87 ? 6.344 18.234 1.75 1 98.56 87 ASP A O 1
ATOM 655 N N . PRO A 1 88 ? 7.895 19.781 1.981 1 98.56 88 PRO A N 1
ATOM 656 C CA . PRO A 1 88 ? 8.461 19.5 0.661 1 98.56 88 PRO A CA 1
ATOM 657 C C . PRO A 1 88 ? 9 18.078 0.532 1 98.56 88 PRO A C 1
ATOM 659 O O . PRO A 1 88 ? 8.945 17.484 -0.551 1 98.56 88 PRO A O 1
ATOM 662 N N . LYS A 1 89 ? 9.461 17.531 1.556 1 98.25 89 LYS A N 1
ATOM 663 C CA . LYS A 1 89 ? 9.961 16.172 1.497 1 98.25 89 LYS A CA 1
ATOM 664 C C . LYS A 1 89 ? 8.82 15.172 1.318 1 98.25 89 LYS A C 1
ATOM 666 O O . LYS A 1 89 ? 8.93 14.227 0.536 1 98.25 89 LYS A O 1
ATOM 671 N N . MET A 1 90 ? 7.762 15.406 2.086 1 98.69 90 MET A N 1
ATOM 672 C CA . MET A 1 90 ? 6.613 14.516 1.97 1 98.69 90 MET A CA 1
ATOM 673 C C . MET A 1 90 ? 5.941 14.664 0.608 1 98.69 90 MET A C 1
ATOM 675 O O . MET A 1 90 ? 5.488 13.68 0.022 1 98.69 90 MET A O 1
ATOM 679 N N . ARG A 1 91 ? 5.875 15.859 0.101 1 98.81 91 ARG A N 1
ATOM 680 C CA . ARG A 1 91 ? 5.305 16.078 -1.225 1 98.81 91 ARG A CA 1
ATOM 681 C C . ARG A 1 91 ? 6.156 15.414 -2.303 1 98.81 91 ARG A C 1
ATOM 683 O O . ARG A 1 91 ? 5.625 14.82 -3.244 1 98.81 91 ARG A O 1
ATOM 690 N N . LYS A 1 92 ? 7.461 15.469 -2.174 1 98.75 92 LYS A N 1
ATOM 691 C CA . LYS A 1 92 ? 8.336 14.789 -3.121 1 98.75 92 LYS A CA 1
ATOM 692 C C . LYS A 1 92 ? 8.164 13.273 -3.041 1 98.75 92 LYS A C 1
ATOM 694 O O . LYS A 1 92 ? 8.102 12.594 -4.07 1 98.75 92 LYS A O 1
ATOM 699 N N . LEU A 1 93 ? 8.094 12.789 -1.795 1 98.56 93 LEU A N 1
ATOM 700 C CA . LEU A 1 93 ? 7.852 11.359 -1.627 1 98.56 93 LEU A CA 1
ATOM 701 C C . LEU A 1 93 ? 6.547 10.945 -2.301 1 98.56 93 LEU A C 1
ATOM 703 O O . LEU A 1 93 ? 6.484 9.906 -2.963 1 98.56 93 LEU A O 1
ATOM 707 N N . ALA A 1 94 ? 5.516 11.719 -2.143 1 98.81 94 ALA A N 1
ATOM 708 C CA . ALA A 1 94 ? 4.227 11.438 -2.773 1 98.81 94 ALA A CA 1
ATOM 709 C C . ALA A 1 94 ? 4.371 11.344 -4.289 1 98.81 94 ALA A C 1
ATOM 711 O O . ALA A 1 94 ? 3.834 10.422 -4.91 1 98.81 94 ALA A O 1
ATOM 712 N N . GLN A 1 95 ? 5.109 12.258 -4.887 1 98.81 95 GLN A N 1
ATOM 713 C CA . GLN A 1 95 ? 5.328 12.227 -6.332 1 98.81 95 GLN A CA 1
ATOM 714 C C . GLN A 1 95 ? 6.094 10.977 -6.746 1 98.81 95 GLN A C 1
ATOM 716 O O . GLN A 1 95 ? 5.758 10.344 -7.75 1 98.81 95 GLN A O 1
ATOM 721 N N . ASP A 1 96 ? 7.059 10.648 -6 1 98 96 ASP A N 1
ATOM 722 C CA . ASP A 1 96 ? 7.852 9.461 -6.297 1 98 96 ASP A CA 1
ATOM 723 C C . ASP A 1 96 ? 6.996 8.195 -6.203 1 98 96 ASP A C 1
ATOM 725 O O . ASP A 1 96 ? 7.133 7.289 -7.023 1 98 96 ASP A O 1
ATOM 729 N N . ILE A 1 97 ? 6.219 8.148 -5.195 1 98.38 97 ILE A N 1
ATOM 730 C CA . ILE A 1 97 ? 5.336 7 -5.02 1 98.38 97 ILE A CA 1
ATOM 731 C C . ILE A 1 97 ? 4.391 6.887 -6.211 1 98.38 97 ILE A C 1
ATOM 733 O O . ILE A 1 97 ? 4.199 5.797 -6.754 1 98.38 97 ILE A O 1
ATOM 737 N N . ILE A 1 98 ? 3.77 7.938 -6.664 1 98.75 98 ILE A N 1
ATOM 738 C CA . ILE A 1 98 ? 2.854 7.906 -7.797 1 98.75 98 ILE A CA 1
ATOM 739 C C . ILE A 1 98 ? 3.562 7.328 -9.023 1 98.75 98 ILE A C 1
ATOM 741 O O . ILE A 1 98 ? 3.029 6.441 -9.695 1 98.75 98 ILE A O 1
ATOM 745 N N . LYS A 1 99 ? 4.746 7.793 -9.289 1 98 99 LYS A N 1
ATOM 746 C CA . LYS A 1 99 ? 5.5 7.332 -10.445 1 98 99 LYS A CA 1
ATOM 747 C C . LYS A 1 99 ? 5.805 5.84 -10.344 1 98 99 LYS A C 1
ATOM 749 O O . LYS A 1 99 ? 5.566 5.086 -11.289 1 98 99 LYS A O 1
ATOM 754 N N . ALA A 1 100 ? 6.332 5.41 -9.211 1 96.75 100 ALA A N 1
ATOM 755 C CA . ALA A 1 100 ? 6.719 4.012 -9.023 1 96.75 100 ALA A CA 1
ATOM 756 C C . ALA A 1 100 ? 5.504 3.092 -9.102 1 96.75 100 ALA A C 1
ATOM 758 O O . ALA A 1 100 ? 5.551 2.051 -9.758 1 96.75 100 ALA A O 1
ATOM 759 N N . GLN A 1 101 ? 4.434 3.479 -8.422 1 98.31 101 GLN A N 1
ATOM 760 C CA . GLN A 1 101 ? 3.252 2.627 -8.344 1 98.31 101 GLN A CA 1
ATOM 761 C C . GLN A 1 101 ? 2.574 2.498 -9.703 1 98.31 101 GLN A C 1
ATOM 763 O O . GLN A 1 101 ? 2.043 1.438 -10.039 1 98.31 101 GLN A O 1
ATOM 768 N N . LYS A 1 102 ? 2.535 3.516 -10.508 1 98.44 102 LYS A N 1
ATOM 769 C CA . LYS A 1 102 ? 1.953 3.43 -11.844 1 98.44 102 LYS A CA 1
ATOM 770 C C . LYS A 1 102 ? 2.705 2.42 -12.711 1 98.44 102 LYS A C 1
ATOM 772 O O . LYS A 1 102 ? 2.09 1.625 -13.422 1 98.44 102 LYS A O 1
ATOM 777 N N . GLY A 1 103 ? 4 2.465 -12.641 1 97 103 GLY A N 1
ATOM 778 C CA . GLY A 1 103 ? 4.797 1.506 -13.391 1 97 103 GLY A CA 1
ATOM 779 C C . GLY A 1 103 ? 4.527 0.066 -12.992 1 97 103 GLY A C 1
ATOM 780 O O . GLY A 1 103 ? 4.379 -0.803 -13.852 1 97 103 GLY A O 1
ATOM 781 N N . GLU A 1 104 ? 4.48 -0.182 -11.688 1 97.88 104 GLU A N 1
ATOM 782 C CA . GLU A 1 104 ? 4.254 -1.54 -11.203 1 97.88 104 GLU A CA 1
ATOM 783 C C . GLU A 1 104 ? 2.83 -2.002 -11.5 1 97.88 104 GLU A C 1
ATOM 785 O O . GLU A 1 104 ? 2.598 -3.186 -11.766 1 97.88 104 GLU A O 1
ATOM 790 N N . ILE A 1 105 ? 1.83 -1.116 -11.492 1 98.75 105 ILE A N 1
ATOM 791 C CA . ILE A 1 105 ? 0.465 -1.458 -11.875 1 98.75 105 ILE A CA 1
ATOM 792 C C . ILE A 1 105 ? 0.443 -1.95 -13.32 1 98.75 105 ILE A C 1
ATOM 794 O O . ILE A 1 105 ? -0.204 -2.953 -13.633 1 98.75 105 ILE A O 1
ATOM 798 N N . GLU A 1 106 ? 1.165 -1.225 -14.18 1 98.25 106 GLU A N 1
ATOM 799 C CA . GLU A 1 106 ? 1.229 -1.653 -15.57 1 98.25 106 GLU A CA 1
ATOM 800 C C . GLU A 1 106 ?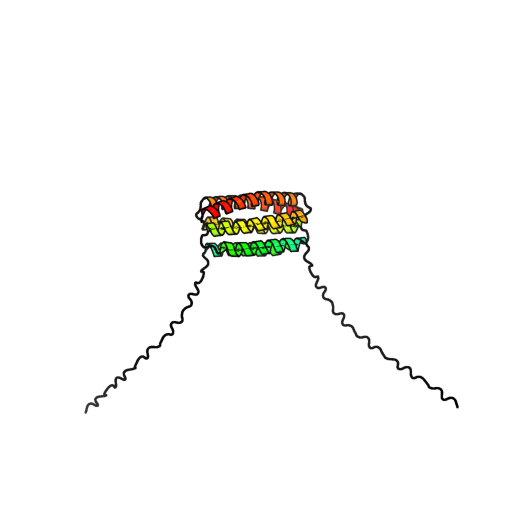 1.83 -3.051 -15.688 1 98.25 106 GLU A C 1
ATOM 802 O O . GLU A 1 106 ? 1.311 -3.895 -16.422 1 98.25 106 GLU A O 1
ATOM 807 N N . GLN A 1 107 ? 2.91 -3.273 -14.984 1 97.5 107 GLN A N 1
ATOM 808 C CA . GLN A 1 107 ? 3.557 -4.582 -14.984 1 97.5 107 GLN A CA 1
ATOM 809 C C . GLN A 1 107 ? 2.592 -5.672 -14.531 1 97.5 107 GLN A C 1
ATOM 811 O O . GLN A 1 107 ? 2.494 -6.723 -15.172 1 97.5 107 GLN A O 1
ATOM 816 N N . MET A 1 108 ? 1.87 -5.527 -13.469 1 98.56 108 MET A N 1
ATOM 817 C CA . MET A 1 108 ? 0.953 -6.516 -12.914 1 98.56 108 MET A CA 1
ATOM 818 C C . MET A 1 108 ? -0.242 -6.73 -13.836 1 98.56 108 MET A C 1
ATOM 820 O O . MET A 1 108 ? -0.681 -7.867 -14.039 1 98.56 108 MET A O 1
ATOM 824 N N . ASN A 1 109 ? -0.75 -5.648 -14.398 1 98.56 109 ASN A N 1
ATOM 825 C CA . ASN A 1 109 ? -1.87 -5.785 -15.32 1 98.56 109 ASN A CA 1
ATOM 826 C C . ASN A 1 109 ? -1.472 -6.562 -16.578 1 98.56 109 ASN A C 1
ATOM 828 O O . ASN A 1 109 ? -2.248 -7.371 -17.078 1 98.56 109 ASN A O 1
ATOM 832 N N . LYS A 1 110 ? -0.281 -6.289 -17.109 1 98.38 110 LYS A N 1
ATOM 833 C CA . LYS A 1 110 ? 0.21 -7.059 -18.25 1 98.38 110 LYS A CA 1
ATOM 834 C C . LYS A 1 110 ? 0.314 -8.539 -17.922 1 98.38 110 LYS A C 1
ATOM 836 O O . LYS A 1 110 ? -0.072 -9.398 -18.719 1 98.38 110 LYS A O 1
ATOM 841 N N . TRP A 1 111 ? 0.824 -8.867 -16.781 1 98.5 111 TRP A N 1
ATOM 842 C CA . TRP A 1 111 ? 0.927 -10.258 -16.344 1 98.5 111 TRP A CA 1
ATOM 843 C C . TRP A 1 111 ? -0.453 -10.891 -16.203 1 98.5 111 TRP A C 1
ATOM 845 O O . TRP A 1 111 ? -0.685 -12 -16.688 1 98.5 111 TRP A O 1
ATOM 855 N N . LEU A 1 112 ? -1.363 -10.195 -15.523 1 98.38 112 LEU A N 1
ATOM 856 C CA . LEU A 1 112 ? -2.719 -10.703 -15.328 1 98.38 112 LEU A CA 1
ATOM 857 C C . LEU A 1 112 ? -3.391 -10.984 -16.672 1 98.38 112 LEU A C 1
ATOM 859 O O . LEU A 1 112 ? -4.102 -11.984 -16.812 1 98.38 112 LEU A O 1
ATOM 863 N N . ASP A 1 113 ? -3.137 -10.094 -17.656 1 97.81 113 ASP A N 1
ATOM 864 C CA . ASP A 1 113 ? -3.697 -10.273 -19 1 97.81 113 ASP A CA 1
ATOM 865 C C . ASP A 1 113 ? -3.131 -11.523 -19.672 1 97.81 113 ASP A C 1
ATOM 867 O O . ASP A 1 113 ? -3.797 -12.148 -20.5 1 97.81 113 ASP A O 1
ATOM 871 N N . SER A 1 114 ? -1.921 -11.875 -19.297 1 97.12 114 SER A N 1
ATOM 872 C CA . SER A 1 114 ? -1.263 -13.031 -19.891 1 97.12 114 SER A CA 1
ATOM 873 C C . SER A 1 114 ? -1.723 -14.328 -19.25 1 97.12 114 SER A C 1
ATOM 875 O O . SER A 1 114 ? -1.43 -15.422 -19.734 1 97.12 114 SER A O 1
ATOM 877 N N . GLN A 1 115 ? -2.346 -14.281 -18.094 1 94 115 GLN A N 1
ATOM 878 C CA . GLN A 1 115 ? -2.816 -15.453 -17.359 1 94 115 GLN A CA 1
ATOM 879 C C . GLN A 1 115 ? -4.223 -15.844 -17.797 1 94 115 GLN A C 1
ATOM 881 O O . GLN A 1 115 ? -4.812 -16.781 -17.25 1 94 115 GLN A O 1
ATOM 886 N N . LYS A 1 116 ? -4.926 -15.156 -18.688 1 82.94 116 LYS A N 1
ATOM 887 C CA . LYS A 1 116 ? -6.25 -15.484 -19.203 1 82.94 116 LYS A CA 1
ATOM 888 C C . LYS A 1 116 ? -6.172 -16.609 -20.234 1 82.94 116 LYS A C 1
ATOM 890 O O . LYS A 1 116 ? -5.152 -16.766 -20.906 1 82.94 116 LYS A O 1
ATOM 895 N N . MET B 1 1 ? -43 -81.938 33.688 1 36.22 1 MET B N 1
ATOM 896 C CA . MET B 1 1 ? -43.812 -81.312 32.625 1 36.22 1 MET B CA 1
ATOM 897 C C . MET B 1 1 ? -43.281 -79.938 32.281 1 36.22 1 MET B C 1
ATOM 899 O O . MET B 1 1 ? -43.25 -79.062 33.156 1 36.22 1 MET B O 1
ATOM 903 N N . LYS B 1 2 ? -42.312 -79.938 31.359 1 32.69 2 LYS B N 1
ATOM 904 C CA . LYS B 1 2 ? -41.344 -79 30.906 1 32.69 2 LYS B CA 1
ATOM 905 C C . LYS B 1 2 ? -42.031 -77.812 30.172 1 32.69 2 LYS B C 1
ATOM 907 O O . LYS B 1 2 ? -42.75 -78.062 29.203 1 32.69 2 LYS B O 1
ATOM 912 N N . ALA B 1 3 ? -42.5 -76.812 30.922 1 36.31 3 ALA B N 1
ATOM 913 C CA . ALA B 1 3 ? -43.125 -75.562 30.438 1 36.31 3 ALA B CA 1
ATOM 914 C C . ALA B 1 3 ? -42.312 -75 29.312 1 36.31 3 ALA B C 1
ATOM 916 O O . ALA B 1 3 ? -41.125 -74.688 29.484 1 36.31 3 ALA B O 1
ATOM 917 N N . ARG B 1 4 ? -42.5 -75.438 28.062 1 39.16 4 ARG B N 1
ATOM 918 C CA . ARG B 1 4 ? -41.906 -74.938 26.8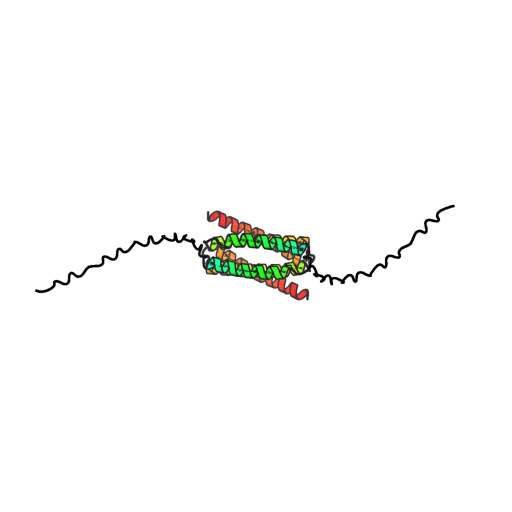28 1 39.16 4 ARG B CA 1
ATOM 919 C C . ARG B 1 4 ? -42.125 -73.375 26.703 1 39.16 4 ARG B C 1
ATOM 921 O O . ARG B 1 4 ? -43.25 -72.938 26.578 1 39.16 4 ARG B O 1
ATOM 928 N N . ASN B 1 5 ? -41.344 -72.562 27.422 1 38.66 5 ASN B N 1
ATOM 929 C CA . ASN B 1 5 ? -41.344 -71.125 27.297 1 38.66 5 ASN B CA 1
ATOM 930 C C . ASN B 1 5 ? -41.219 -70.688 25.859 1 38.66 5 ASN B C 1
ATOM 932 O O . ASN B 1 5 ? -40.188 -70.938 25.203 1 38.66 5 ASN B O 1
ATOM 936 N N . THR B 1 6 ? -42.281 -70.75 25.016 1 38.91 6 THR B N 1
ATOM 937 C CA . THR B 1 6 ? -42.406 -70.25 23.641 1 38.91 6 THR B CA 1
ATOM 938 C C . THR B 1 6 ? -41.969 -68.812 23.531 1 38.91 6 THR B C 1
ATOM 940 O O . THR B 1 6 ? -42.531 -67.938 24.219 1 38.91 6 THR B O 1
ATOM 943 N N . LEU B 1 7 ? -40.719 -68.5 23.219 1 39.53 7 LEU B N 1
ATOM 944 C CA . LEU B 1 7 ? -40.031 -67.25 22.984 1 39.53 7 LEU B CA 1
ATOM 945 C C . LEU B 1 7 ? -40.625 -66.5 21.781 1 39.53 7 LEU B C 1
ATOM 947 O O . LEU B 1 7 ? -40.688 -67.062 20.688 1 39.53 7 LEU B O 1
ATOM 951 N N . PHE B 1 8 ? -41.656 -65.625 21.969 1 37.22 8 PHE B N 1
ATOM 952 C CA . PHE B 1 8 ? -42.344 -64.812 20.969 1 37.22 8 PHE B CA 1
ATOM 953 C C . PHE B 1 8 ? -41.406 -63.844 20.297 1 37.22 8 PHE B C 1
ATOM 955 O O . PHE B 1 8 ? -40.719 -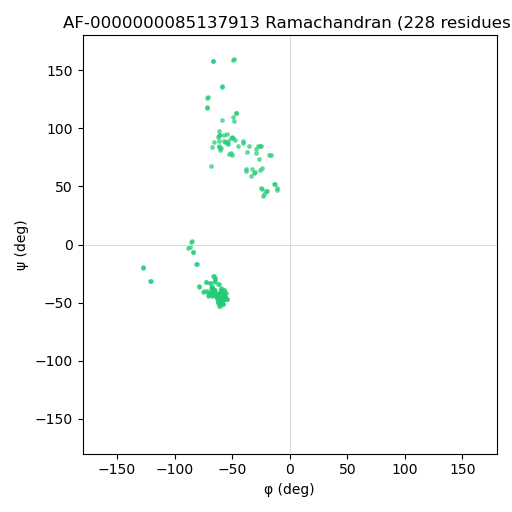63.062 20.969 1 37.22 8 PHE B O 1
ATOM 962 N N . ALA B 1 9 ? -40.875 -64.125 19.156 1 39.72 9 ALA B N 1
ATOM 963 C CA . ALA B 1 9 ? -40 -63.344 18.328 1 39.72 9 ALA B CA 1
ATOM 964 C C . ALA B 1 9 ? -40.719 -62.125 17.734 1 39.72 9 ALA B C 1
ATOM 966 O O . ALA B 1 9 ? -41.594 -62.281 16.906 1 39.72 9 ALA B O 1
ATOM 967 N N . VAL B 1 10 ? -41.125 -61.125 18.5 1 38.75 10 VAL B N 1
ATOM 968 C CA . VAL B 1 10 ? -41.812 -59.969 17.891 1 38.75 10 VAL B CA 1
ATOM 969 C C . VAL B 1 10 ? -40.906 -59.312 16.844 1 38.75 10 VAL B C 1
ATOM 971 O O . VAL B 1 10 ? -39.75 -59 17.141 1 38.75 10 VAL B O 1
ATOM 974 N N . LEU B 1 11 ? -41.156 -59.438 15.547 1 36.56 11 LEU B N 1
ATOM 975 C CA . LEU B 1 11 ? -40.594 -58.906 14.312 1 36.56 11 LEU B CA 1
ATOM 976 C C . LEU B 1 11 ? -40.719 -57.375 14.281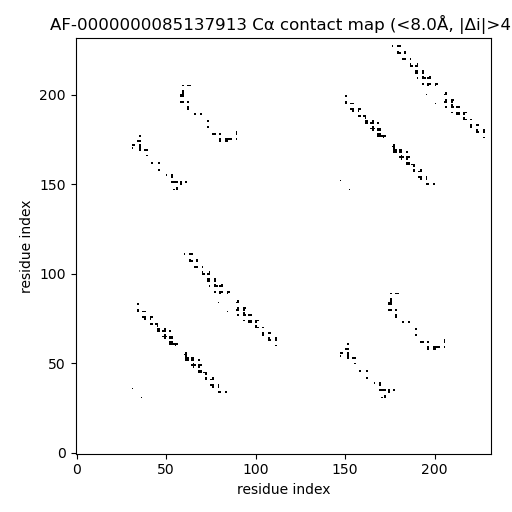 1 36.56 11 LEU B C 1
ATOM 978 O O . LEU B 1 11 ? -41.844 -56.844 14.305 1 36.56 11 LEU B O 1
ATOM 982 N N . MET B 1 12 ? -39.781 -56.625 14.898 1 34.94 12 MET B N 1
ATOM 983 C CA . MET B 1 12 ? -39.75 -55.156 14.914 1 34.94 12 MET B CA 1
ATOM 984 C C . MET B 1 12 ? -39.594 -54.594 13.508 1 34.94 12 MET B C 1
ATOM 986 O O . MET B 1 12 ? -38.688 -55 12.773 1 34.94 12 MET B O 1
ATOM 990 N N . LEU B 1 13 ? -40.688 -54.281 12.797 1 38.53 13 LEU B N 1
ATOM 991 C CA . LEU B 1 13 ? -40.75 -53.625 11.492 1 38.53 13 LEU B CA 1
ATOM 992 C C . LEU B 1 13 ? -40 -52.312 11.5 1 38.53 13 LEU B C 1
ATOM 994 O O . LEU B 1 13 ? -40.281 -51.406 12.32 1 38.53 13 LEU B O 1
ATOM 998 N N . SER B 1 14 ? -38.75 -52.281 11.094 1 36.03 14 SER B N 1
ATOM 999 C CA . SER B 1 14 ? -37.875 -51.125 10.938 1 36.03 14 SER B CA 1
ATOM 1000 C C . SER B 1 14 ? -38.469 -50.125 9.93 1 36.03 14 SER B C 1
ATOM 1002 O O . SER B 1 14 ? -38.812 -50.531 8.805 1 36.03 14 SER B O 1
ATOM 1004 N N . LEU B 1 15 ? -39.406 -49.219 10.32 1 39.03 15 LEU B N 1
ATOM 1005 C CA . LEU B 1 15 ? -39.875 -48.156 9.461 1 39.03 15 LEU B CA 1
ATOM 1006 C C . LEU B 1 15 ? -38.688 -47.406 8.836 1 39.03 15 LEU B C 1
ATOM 1008 O O . LEU B 1 15 ? -37.719 -47.062 9.523 1 39.03 15 LEU B O 1
ATOM 1012 N N . PRO B 1 16 ? -38.5 -47.594 7.539 1 44.22 16 PRO B N 1
ATOM 1013 C CA . PRO B 1 16 ? -37.469 -46.781 6.895 1 44.22 16 PRO B CA 1
ATOM 1014 C C . PRO B 1 16 ? -37.594 -45.312 7.207 1 44.22 16 PRO B C 1
ATOM 1016 O O . PRO B 1 16 ? -38.656 -44.719 7.078 1 44.22 16 PRO B O 1
ATOM 1019 N N . ALA B 1 17 ? -36.938 -44.781 8.258 1 39.12 17 ALA B N 1
ATOM 1020 C CA . ALA B 1 17 ? -36.781 -43.344 8.391 1 39.12 17 ALA B CA 1
ATOM 1021 C C . ALA B 1 17 ? -36.469 -42.688 7.051 1 39.12 17 ALA B C 1
ATOM 1023 O O . ALA B 1 17 ? -35.562 -43.156 6.34 1 39.12 17 ALA B O 1
ATOM 1024 N N . ILE B 1 18 ? -37.406 -42.312 6.25 1 38.69 18 ILE B N 1
ATOM 1025 C CA . ILE B 1 18 ? -37.125 -41.344 5.191 1 38.69 18 ILE B CA 1
ATOM 1026 C C . ILE B 1 18 ? -36.156 -40.281 5.688 1 38.69 18 ILE B C 1
ATOM 1028 O O . ILE B 1 18 ? -36.469 -39.5 6.605 1 38.69 18 ILE B O 1
ATOM 1032 N N . SER B 1 19 ? -34.938 -40.688 6 1 38.28 19 SER B N 1
ATOM 1033 C CA . SER B 1 19 ? -33.938 -39.625 6.172 1 38.28 19 SER B CA 1
ATOM 1034 C C . SER B 1 19 ? -34.156 -38.5 5.156 1 38.28 19 SER B C 1
ATOM 1036 O O . SER B 1 19 ? -34.156 -38.75 3.949 1 38.28 19 SER B O 1
ATOM 1038 N N . ALA B 1 20 ? -35.062 -37.625 5.367 1 34.62 20 ALA B N 1
ATOM 1039 C CA . ALA B 1 20 ? -34.938 -36.344 4.656 1 34.62 20 ALA B CA 1
ATOM 1040 C C . ALA B 1 20 ? -33.5 -36.031 4.34 1 34.62 20 ALA B C 1
ATOM 1042 O O . ALA B 1 20 ? -32.625 -36.031 5.234 1 34.62 20 ALA B O 1
ATOM 1043 N N . GLU B 1 21 ? -33 -36.594 3.17 1 37.69 21 GLU B N 1
ATOM 1044 C CA . GLU B 1 21 ? -31.812 -35.969 2.613 1 37.69 21 GLU B CA 1
ATOM 1045 C C . GLU B 1 21 ? -31.766 -34.469 2.924 1 37.69 21 GLU B C 1
ATOM 1047 O O . GLU B 1 21 ? -32.625 -33.719 2.457 1 37.69 21 GLU B O 1
ATOM 1052 N N . HIS B 1 22 ? -31.703 -34.125 4.176 1 36.84 22 HIS B N 1
ATOM 1053 C CA . HIS B 1 22 ? -31.203 -32.75 4.332 1 36.84 22 HIS B CA 1
ATOM 1054 C C . HIS B 1 22 ? -30.266 -32.406 3.191 1 36.84 22 HIS B C 1
ATOM 1056 O O . HIS B 1 22 ? -29.266 -33.094 2.943 1 36.84 22 HIS B O 1
ATOM 1062 N N . SER B 1 23 ? -30.812 -32.094 2.061 1 35.09 23 SER B N 1
ATOM 1063 C CA . SER B 1 23 ? -29.984 -31.328 1.13 1 35.09 23 SER B CA 1
ATOM 1064 C C . SER B 1 23 ? -28.922 -30.516 1.867 1 35.09 23 SER B C 1
ATOM 1066 O O . SER B 1 23 ? -29.234 -29.562 2.586 1 35.09 23 SER B O 1
ATOM 1068 N N . GLU B 1 24 ? -28.016 -31.203 2.521 1 35.81 24 GLU B N 1
ATOM 1069 C CA . GLU B 1 24 ? -26.781 -30.484 2.857 1 35.81 24 GLU B CA 1
ATOM 1070 C C . GLU B 1 24 ? -26.469 -29.438 1.802 1 35.81 24 GLU B C 1
ATOM 1072 O O . GLU B 1 24 ? -26.156 -29.766 0.656 1 35.81 24 GLU B O 1
ATOM 1077 N N . MET B 1 25 ? -27.312 -28.5 1.612 1 34.66 25 MET B N 1
ATOM 1078 C CA . MET B 1 25 ? -26.766 -27.312 0.962 1 34.66 25 MET B CA 1
ATOM 1079 C C . MET B 1 25 ? -25.25 -27.281 1.06 1 34.66 25 MET B C 1
ATOM 1081 O O . MET B 1 25 ? -24.688 -27.406 2.15 1 34.66 25 MET B O 1
ATOM 1085 N N . LYS B 1 26 ? -24.609 -28.109 0.199 1 38.56 26 LYS B N 1
ATOM 1086 C CA . LYS B 1 26 ? -23.203 -27.797 -0.077 1 38.56 26 LYS B CA 1
ATOM 1087 C C . LYS B 1 26 ? -22.891 -26.344 0.282 1 38.56 26 LYS B C 1
ATOM 1089 O O . LYS B 1 26 ? -23.297 -25.422 -0.427 1 38.56 26 LYS B O 1
ATOM 1094 N N . MET B 1 27 ? -23.266 -25.859 1.352 1 35.78 27 MET B N 1
ATOM 1095 C CA . MET B 1 27 ? -22.406 -24.75 1.723 1 35.78 27 MET B CA 1
ATOM 1096 C C . MET B 1 27 ? -21.031 -24.875 1.064 1 35.78 27 MET B C 1
ATOM 1098 O O . MET B 1 27 ? -20.219 -25.703 1.475 1 35.78 27 MET B O 1
ATOM 1102 N N . THR B 1 28 ? -20.953 -25.141 -0.218 1 38.09 28 THR B N 1
ATOM 1103 C CA . THR B 1 28 ? -19.703 -24.75 -0.86 1 38.09 28 THR B CA 1
ATOM 1104 C C . THR B 1 28 ? -18.875 -23.859 0.064 1 38.09 28 THR B C 1
ATOM 1106 O O . THR B 1 28 ? -19.203 -22.703 0.283 1 38.09 28 THR B O 1
ATOM 1109 N N . ASP B 1 29 ? -18.625 -24.141 1.291 1 42.69 29 ASP B N 1
ATOM 1110 C CA . ASP B 1 29 ? -17.531 -23.672 2.148 1 42.69 29 ASP B CA 1
ATOM 1111 C C . ASP B 1 29 ? -16.438 -23 1.325 1 42.69 29 ASP B C 1
ATOM 1113 O O . ASP B 1 29 ? -15.641 -23.688 0.673 1 42.69 29 ASP B O 1
ATOM 1117 N N . MET B 1 30 ? -16.641 -22.078 0.508 1 48.72 30 MET B N 1
ATOM 1118 C CA . MET B 1 30 ? -15.523 -21.297 -0.051 1 48.72 30 MET B CA 1
ATOM 1119 C C . MET B 1 30 ? -14.312 -21.344 0.868 1 48.72 30 MET B C 1
ATOM 1121 O O . MET B 1 30 ? -14.195 -20.547 1.796 1 48.72 30 MET B O 1
ATOM 1125 N N . SER B 1 31 ? -13.945 -22.469 1.47 1 59.97 31 SER B N 1
ATOM 1126 C CA . SER B 1 31 ? -12.719 -22.734 2.209 1 59.97 31 SER B CA 1
ATOM 1127 C C . SER B 1 31 ? -11.586 -21.828 1.747 1 59.97 31 SER B C 1
ATOM 1129 O O . SER B 1 31 ? -11.078 -21.969 0.631 1 59.97 31 SER B O 1
ATOM 1131 N N . THR B 1 32 ? -11.508 -20.672 2.262 1 83.25 32 THR B N 1
ATOM 1132 C CA . THR B 1 32 ? -10.422 -19.734 2.01 1 83.25 32 THR B CA 1
ATOM 1133 C C . THR B 1 32 ? -9.07 -20.422 2.129 1 83.25 32 THR B C 1
ATOM 1135 O O . THR B 1 32 ? -8.82 -21.156 3.09 1 83.25 32 THR B O 1
ATOM 1138 N N . SER B 1 33 ? -8.32 -20.578 1.103 1 91.19 33 SER B N 1
ATOM 1139 C CA . SER B 1 33 ? -6.996 -21.188 1.054 1 91.19 33 SER B CA 1
ATOM 1140 C C . SER B 1 33 ? -6.082 -20.609 2.127 1 91.19 33 SER B C 1
ATOM 1142 O O . SER B 1 33 ? -6.383 -19.578 2.713 1 91.19 33 SER B O 1
ATOM 1144 N N . ALA B 1 34 ? -4.996 -21.297 2.529 1 94.19 34 ALA B N 1
ATOM 1145 C CA . ALA B 1 34 ? -4.004 -20.812 3.488 1 94.19 34 ALA B CA 1
ATOM 1146 C C . ALA B 1 34 ? -3.414 -19.469 3.043 1 94.19 34 ALA B C 1
ATOM 1148 O O . ALA B 1 34 ? -3.221 -18.562 3.859 1 94.19 34 ALA B O 1
ATOM 1149 N N . SER B 1 35 ? -3.117 -19.312 1.742 1 96 35 SER B N 1
ATOM 1150 C CA . SER B 1 35 ? -2.604 -18.062 1.223 1 96 35 SER B CA 1
ATOM 1151 C C . SER B 1 35 ? -3.625 -16.938 1.39 1 96 35 SER B C 1
ATO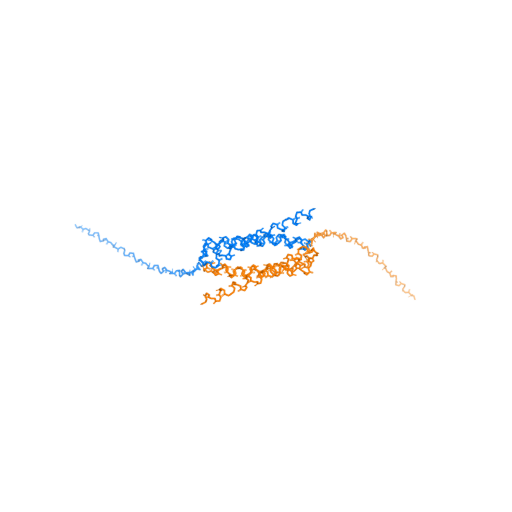M 1153 O O . SER B 1 35 ? -3.277 -15.828 1.817 1 96 35 SER B O 1
ATOM 1155 N N . SER B 1 36 ? -4.895 -17.203 1.04 1 95.88 36 SER B N 1
ATOM 1156 C CA . SER B 1 36 ? -5.93 -16.188 1.181 1 95.88 36 SER B CA 1
ATOM 1157 C C . SER B 1 36 ? -6.062 -15.734 2.631 1 95.88 36 SER B C 1
ATOM 1159 O O . SER B 1 36 ? -6.199 -14.539 2.9 1 95.88 36 SER B O 1
ATOM 1161 N N . GLN B 1 37 ? -5.973 -16.688 3.537 1 95.75 37 GLN B N 1
ATOM 1162 C CA . GLN B 1 37 ? -6.055 -16.359 4.957 1 95.75 37 GLN B CA 1
ATOM 1163 C C . GLN B 1 37 ? -4.895 -15.461 5.379 1 95.75 37 GLN B C 1
ATOM 1165 O O . GLN B 1 37 ? -5.086 -14.5 6.125 1 95.75 37 GLN B O 1
ATOM 1170 N N . GLU B 1 38 ? -3.748 -15.719 4.973 1 97.25 38 GLU B N 1
ATOM 1171 C CA . GLU B 1 38 ? -2.578 -14.922 5.328 1 97.25 38 GLU B CA 1
ATOM 1172 C C . GLU B 1 38 ? -2.635 -13.539 4.684 1 97.25 38 GLU B C 1
ATOM 1174 O O . GLU B 1 38 ? -2.289 -12.539 5.312 1 97.25 38 GLU B O 1
ATOM 1179 N N . TYR B 1 39 ? -3.059 -13.477 3.363 1 98.06 39 TYR B N 1
ATOM 1180 C CA . TYR B 1 39 ? -3.264 -12.172 2.746 1 98.06 39 TYR B CA 1
ATOM 1181 C C . TYR B 1 39 ? -4.25 -11.336 3.555 1 98.06 39 TYR B C 1
ATOM 1183 O O . TYR B 1 39 ? -3.998 -10.156 3.82 1 98.06 39 TYR B O 1
ATOM 1191 N N . MET B 1 40 ? -5.336 -11.961 3.951 1 96.38 40 MET B N 1
ATOM 1192 C CA . MET B 1 40 ? -6.395 -11.25 4.66 1 96.38 40 MET B CA 1
ATOM 1193 C C . MET B 1 40 ? -5.906 -10.766 6.023 1 96.38 40 MET B C 1
ATOM 1195 O O . MET B 1 40 ? -6.254 -9.664 6.457 1 96.38 40 MET B O 1
ATOM 1199 N N . ALA B 1 41 ? -5.137 -11.539 6.707 1 96.75 41 ALA B N 1
ATOM 1200 C CA . ALA B 1 41 ? -4.578 -11.125 7.992 1 96.75 41 ALA B CA 1
ATOM 1201 C C . ALA B 1 41 ? -3.666 -9.914 7.832 1 96.75 41 ALA B C 1
ATOM 1203 O O . ALA B 1 41 ? -3.742 -8.969 8.617 1 96.75 41 ALA B O 1
ATOM 1204 N N . GLY B 1 42 ? -2.785 -9.977 6.84 1 97.44 42 GLY B N 1
ATOM 1205 C CA . GLY B 1 42 ? -1.932 -8.836 6.555 1 97.44 42 GLY B CA 1
ATOM 1206 C C . GLY B 1 42 ? -2.711 -7.586 6.199 1 97.44 42 GLY B C 1
ATOM 1207 O O . GLY B 1 42 ? -2.361 -6.484 6.637 1 97.44 42 GLY B O 1
ATOM 1208 N N . MET B 1 43 ? -3.791 -7.75 5.48 1 97.31 43 MET B N 1
ATOM 1209 C CA . MET B 1 43 ? -4.645 -6.637 5.078 1 97.31 43 MET B CA 1
ATOM 1210 C C . MET B 1 43 ? -5.359 -6.039 6.285 1 97.31 43 MET B C 1
ATOM 1212 O O . MET B 1 43 ? -5.465 -4.816 6.406 1 97.31 43 MET B O 1
ATOM 1216 N N . LYS B 1 44 ? -5.832 -6.902 7.09 1 96.12 44 LYS B N 1
ATOM 1217 C CA . LYS B 1 44 ? -6.512 -6.422 8.289 1 96.12 44 LYS B CA 1
ATOM 1218 C C . LYS B 1 44 ? -5.566 -5.605 9.164 1 96.12 44 LYS B C 1
ATOM 1220 O O . LYS B 1 44 ? -5.938 -4.535 9.656 1 96.12 44 LYS B O 1
ATOM 1225 N N . ASP B 1 45 ? -4.395 -6.113 9.398 1 98.12 45 ASP B N 1
ATOM 1226 C CA . ASP B 1 45 ? -3.406 -5.395 10.195 1 98.12 45 ASP B CA 1
ATOM 1227 C C . ASP B 1 45 ? -3.072 -4.043 9.562 1 98.12 45 ASP B C 1
ATOM 1229 O O . ASP B 1 45 ? -3.02 -3.023 10.25 1 98.12 45 ASP B O 1
ATOM 1233 N N . MET B 1 46 ? -2.873 -4.008 8.273 1 98.62 46 MET B N 1
ATOM 1234 C CA . MET B 1 46 ? -2.596 -2.777 7.535 1 98.62 46 MET B CA 1
ATOM 1235 C C . MET B 1 46 ? -3.734 -1.776 7.695 1 98.62 46 MET B C 1
ATOM 1237 O O . MET B 1 46 ? -3.498 -0.606 8 1 98.62 46 MET B O 1
ATOM 1241 N N . HIS B 1 47 ? -4.949 -2.26 7.496 1 97.25 47 HIS B N 1
ATOM 1242 C CA . HIS B 1 47 ? -6.113 -1.387 7.59 1 97.25 47 HIS B CA 1
ATOM 1243 C C . HIS B 1 47 ? -6.23 -0.771 8.984 1 97.25 47 HIS B C 1
ATOM 1245 O O . HIS B 1 47 ? -6.449 0.436 9.117 1 97.25 47 HIS B O 1
ATOM 1251 N N . ASP B 1 48 ? -6.07 -1.538 9.984 1 97.12 48 ASP B N 1
ATOM 1252 C CA . ASP B 1 48 ? -6.184 -1.048 11.359 1 97.12 48 ASP B CA 1
ATOM 1253 C C . ASP B 1 48 ? -5.141 0.03 11.641 1 97.12 48 ASP B C 1
ATOM 1255 O O . ASP B 1 48 ? -5.469 1.092 12.18 1 97.12 48 ASP B O 1
ATOM 1259 N N . LYS B 1 49 ? -3.955 -0.22 11.281 1 98.25 49 LYS B N 1
ATOM 1260 C CA . LYS B 1 49 ? -2.877 0.732 11.531 1 98.25 49 LYS B CA 1
ATOM 1261 C C . LYS B 1 49 ? -3.055 1.996 10.695 1 98.25 49 LYS B C 1
ATOM 1263 O O . LYS B 1 49 ? -2.785 3.102 11.164 1 98.25 49 LYS B O 1
ATOM 1268 N N . MET B 1 50 ? -3.523 1.852 9.5 1 98.44 50 MET B N 1
ATOM 1269 C CA . MET B 1 50 ? -3.742 3.02 8.648 1 98.44 50 MET B CA 1
ATOM 1270 C C . MET B 1 50 ? -4.875 3.885 9.195 1 98.44 50 MET B C 1
ATOM 1272 O O . MET B 1 50 ? -4.777 5.113 9.195 1 98.44 50 MET B O 1
ATOM 1276 N N . MET B 1 51 ? -5.965 3.24 9.664 1 95.81 51 MET B N 1
ATOM 1277 C CA . MET B 1 51 ? -7.086 3.986 10.227 1 95.81 51 MET B CA 1
ATOM 1278 C C . MET B 1 51 ? -6.641 4.824 11.422 1 95.81 51 MET B C 1
ATOM 1280 O O . MET B 1 51 ? -7.062 5.973 11.57 1 95.81 51 MET B O 1
ATOM 1284 N N . ALA B 1 52 ? -5.812 4.281 12.203 1 95.94 52 ALA B N 1
ATOM 1285 C CA . ALA B 1 52 ? -5.277 5.027 13.336 1 95.94 52 ALA B CA 1
ATOM 1286 C C . ALA B 1 52 ? -4.398 6.184 12.867 1 95.94 52 ALA B C 1
ATOM 1288 O O . ALA B 1 52 ? -4.453 7.281 13.43 1 95.94 52 ALA B O 1
ATOM 1289 N N . ALA B 1 53 ? -3.639 5.992 11.852 1 97.44 53 ALA B N 1
ATOM 1290 C CA . ALA B 1 53 ? -2.641 6.945 11.375 1 97.44 53 ALA B CA 1
ATOM 1291 C C . ALA B 1 53 ? -3.307 8.156 10.719 1 97.44 53 ALA B C 1
ATOM 1293 O O . ALA B 1 53 ? -2.92 9.297 10.977 1 97.44 53 ALA B O 1
ATOM 1294 N N . VAL B 1 54 ? -4.355 7.973 9.953 1 95.75 54 VAL B N 1
ATOM 1295 C CA . VAL B 1 54 ? -4.867 9.031 9.094 1 95.75 54 VAL B CA 1
ATOM 1296 C C . VAL B 1 54 ? -5.82 9.93 9.883 1 95.75 54 VAL B C 1
ATOM 1298 O O . VAL B 1 54 ? -6.391 10.875 9.336 1 95.75 54 VAL B O 1
ATOM 1301 N N . ASN B 1 55 ? -5.957 9.625 11.156 1 91.81 55 ASN B N 1
ATOM 1302 C CA . ASN B 1 55 ? -6.68 10.5 12.078 1 91.81 55 ASN B CA 1
ATOM 1303 C C . ASN B 1 55 ? -5.789 11.617 12.609 1 91.81 55 ASN B C 1
ATOM 1305 O O . ASN B 1 55 ? -6.266 12.531 13.289 1 91.81 55 ASN B O 1
ATOM 1309 N N . GLU B 1 56 ? -4.566 11.5 12.266 1 93.94 56 GLU B N 1
ATOM 1310 C CA . GLU B 1 56 ? -3.645 12.586 12.578 1 93.94 56 GLU B CA 1
ATOM 1311 C C . GLU B 1 56 ? -4.094 13.898 11.93 1 93.94 56 GLU B C 1
ATOM 1313 O O . GLU B 1 56 ? -4.48 13.914 10.766 1 93.94 56 GLU B O 1
ATOM 1318 N N . SER B 1 57 ? -4.059 15.031 12.664 1 93.44 57 SER B N 1
ATOM 1319 C CA . SER B 1 57 ? -4.578 16.312 12.203 1 93.44 57 SER B CA 1
ATOM 1320 C C . SER B 1 57 ? -3.65 16.938 11.172 1 93.44 57 SER B C 1
ATOM 1322 O O . SER B 1 57 ? -4.113 17.609 10.242 1 93.44 57 SER B O 1
ATOM 1324 N N . ASP B 1 58 ? -2.348 16.844 11.359 1 96.69 58 ASP B N 1
ATOM 1325 C CA . ASP B 1 58 ? -1.386 17.344 10.383 1 96.69 58 ASP B CA 1
ATOM 1326 C C . ASP B 1 58 ? -1.352 16.453 9.141 1 96.69 58 ASP B C 1
ATOM 1328 O O . ASP B 1 58 ? -0.979 15.289 9.219 1 96.69 58 ASP B O 1
ATOM 1332 N N . PRO B 1 59 ? -1.682 16.953 8.016 1 97.75 59 PRO B N 1
ATOM 1333 C CA . PRO B 1 59 ? -1.79 16.094 6.832 1 97.75 59 PRO B CA 1
ATOM 1334 C C . PRO B 1 59 ? -0.467 15.43 6.461 1 97.75 59 PRO B C 1
ATOM 1336 O O . PRO B 1 59 ? -0.46 14.312 5.938 1 97.75 59 PRO B O 1
ATOM 1339 N N . ASP B 1 60 ? 0.635 16.125 6.688 1 98.62 60 ASP B N 1
ATOM 1340 C CA . ASP B 1 60 ? 1.93 15.523 6.379 1 98.62 60 ASP B CA 1
ATOM 1341 C C . ASP B 1 60 ? 2.221 14.344 7.301 1 98.62 60 ASP B C 1
ATOM 1343 O O . ASP B 1 60 ? 2.717 13.305 6.852 1 98.62 60 ASP B O 1
ATOM 1347 N N . LYS B 1 61 ? 1.938 14.484 8.586 1 98.38 61 LYS B N 1
ATOM 1348 C CA . LYS B 1 61 ? 2.139 13.383 9.516 1 98.38 61 LYS B CA 1
ATOM 1349 C C . LYS B 1 61 ? 1.169 12.242 9.242 1 98.38 61 LYS B C 1
ATOM 1351 O O . LYS B 1 61 ? 1.543 11.07 9.32 1 98.38 61 LYS B O 1
ATOM 1356 N N . ALA B 1 62 ? -0.093 12.594 8.938 1 98.31 62 ALA B N 1
ATOM 1357 C CA . ALA B 1 62 ? -1.067 11.57 8.57 1 98.31 62 ALA B CA 1
ATOM 1358 C C . ALA B 1 62 ? -0.578 10.75 7.379 1 98.31 62 ALA B C 1
ATOM 1360 O O . ALA B 1 62 ? -0.67 9.516 7.383 1 98.31 62 ALA B O 1
ATOM 1361 N N . PHE B 1 63 ? -0.08 11.484 6.418 1 98.81 63 PHE B N 1
ATOM 1362 C CA . PHE B 1 63 ? 0.456 10.82 5.234 1 98.81 63 PHE B CA 1
ATOM 1363 C C . PHE B 1 63 ? 1.613 9.906 5.605 1 98.81 63 PHE B C 1
ATOM 1365 O O . PHE B 1 63 ? 1.611 8.719 5.258 1 98.81 63 PHE B O 1
ATOM 1372 N N . ALA B 1 64 ? 2.561 10.398 6.273 1 98.88 64 ALA B N 1
ATOM 1373 C CA . ALA B 1 64 ? 3.746 9.617 6.613 1 98.88 64 ALA B CA 1
ATOM 1374 C C . ALA B 1 64 ? 3.375 8.383 7.434 1 98.88 64 ALA B C 1
ATOM 1376 O O . ALA B 1 64 ? 3.779 7.266 7.105 1 98.88 64 ALA B O 1
ATOM 1377 N N . LYS B 1 65 ? 2.615 8.523 8.484 1 98.69 65 LYS B N 1
ATOM 1378 C CA . LYS B 1 65 ? 2.223 7.402 9.328 1 98.69 65 LYS B CA 1
ATOM 1379 C C . LYS B 1 65 ? 1.367 6.402 8.555 1 98.69 65 LYS B C 1
ATOM 1381 O O . LYS B 1 65 ? 1.56 5.188 8.672 1 98.69 65 LYS B O 1
ATOM 1386 N N . GLY B 1 66 ? 0.388 6.941 7.781 1 98.69 66 GLY B N 1
ATOM 1387 C CA . GLY B 1 66 ? -0.44 6.07 6.957 1 98.69 66 GLY B CA 1
ATOM 1388 C C . GLY B 1 66 ? 0.356 5.277 5.941 1 98.69 66 GLY B C 1
ATOM 1389 O O . GLY B 1 66 ? 0.09 4.094 5.723 1 98.69 66 GLY B O 1
ATOM 1390 N N . MET B 1 67 ? 1.32 5.918 5.328 1 98.88 67 MET B N 1
ATOM 1391 C CA . MET B 1 67 ? 2.129 5.25 4.312 1 98.88 67 MET B CA 1
ATOM 1392 C C . MET B 1 67 ? 3.08 4.242 4.949 1 98.88 67 MET B C 1
ATOM 1394 O O . MET B 1 67 ? 3.383 3.209 4.352 1 98.88 67 MET B O 1
ATOM 1398 N N . VAL B 1 68 ? 3.58 4.496 6.191 1 98.88 68 VAL B N 1
ATOM 1399 C CA . VAL B 1 68 ? 4.363 3.479 6.883 1 98.88 68 VAL B CA 1
ATOM 1400 C C . VAL B 1 68 ? 3.535 2.203 7.035 1 98.88 68 VAL B C 1
ATOM 1402 O O . VAL B 1 68 ? 3.99 1.114 6.68 1 98.88 68 VAL B O 1
ATOM 1405 N N . ALA B 1 69 ? 2.312 2.346 7.562 1 98.81 69 ALA B N 1
ATOM 1406 C CA . ALA B 1 69 ? 1.423 1.198 7.723 1 98.81 69 ALA B CA 1
ATOM 1407 C C . ALA B 1 69 ? 1.131 0.535 6.383 1 98.81 69 ALA B C 1
ATOM 1409 O O . ALA B 1 69 ? 1.116 -0.694 6.277 1 98.81 69 ALA B O 1
ATOM 1410 N N . HIS B 1 70 ? 0.828 1.323 5.328 1 98.94 70 HIS B N 1
ATOM 1411 C CA . HIS B 1 70 ? 0.589 0.833 3.973 1 98.94 70 HIS B CA 1
ATOM 1412 C C . HIS B 1 70 ? 1.757 -0.015 3.48 1 98.94 70 HIS B C 1
ATOM 1414 O O . HIS B 1 70 ? 1.554 -1.106 2.945 1 98.94 70 HIS B O 1
ATOM 1420 N N . HIS B 1 71 ? 2.99 0.507 3.682 1 98.94 71 HIS B N 1
ATOM 1421 C CA . HIS B 1 71 ? 4.191 -0.194 3.24 1 98.94 71 HIS B CA 1
ATOM 1422 C C . HIS B 1 71 ? 4.406 -1.475 4.039 1 98.94 71 HIS B C 1
ATOM 1424 O O . HIS B 1 71 ? 4.844 -2.488 3.492 1 98.94 71 HIS B O 1
ATOM 1430 N N . GLU B 1 72 ? 4.156 -1.478 5.324 1 98.88 72 GLU B N 1
ATOM 1431 C CA . GLU B 1 72 ? 4.23 -2.695 6.125 1 98.88 72 GLU B CA 1
ATOM 1432 C C . GLU B 1 72 ? 3.258 -3.754 5.613 1 98.88 72 GLU B C 1
ATOM 1434 O O . GLU B 1 72 ? 3.584 -4.941 5.582 1 98.88 72 GLU B O 1
ATOM 1439 N N . GLY B 1 73 ? 2.094 -3.32 5.262 1 98.81 73 GLY B N 1
ATOM 1440 C CA . GLY B 1 73 ? 1.144 -4.23 4.645 1 98.81 73 GLY B CA 1
ATOM 1441 C C . GLY B 1 73 ? 1.646 -4.828 3.344 1 98.81 73 GLY B C 1
ATOM 1442 O O . GLY B 1 73 ? 1.448 -6.016 3.082 1 98.81 73 GLY B O 1
ATOM 1443 N N . ALA B 1 74 ? 2.262 -3.986 2.482 1 98.88 74 ALA B N 1
ATOM 1444 C CA . ALA B 1 74 ? 2.838 -4.477 1.232 1 98.88 74 ALA B CA 1
ATOM 1445 C C . ALA B 1 74 ? 3.887 -5.555 1.498 1 98.88 74 ALA B C 1
ATOM 1447 O O . ALA B 1 74 ? 3.938 -6.566 0.792 1 98.88 74 ALA B O 1
ATOM 1448 N N . ILE B 1 75 ? 4.742 -5.316 2.479 1 98.94 75 ILE B N 1
ATOM 1449 C CA . ILE B 1 75 ? 5.785 -6.277 2.82 1 98.94 75 ILE B CA 1
ATOM 1450 C C . ILE B 1 75 ? 5.148 -7.59 3.273 1 98.94 75 ILE B C 1
ATOM 1452 O O . ILE B 1 75 ? 5.559 -8.664 2.836 1 98.94 75 ILE B O 1
ATOM 1456 N N . ALA B 1 76 ? 4.152 -7.531 4.141 1 98.88 76 ALA B N 1
ATOM 1457 C CA . ALA B 1 76 ? 3.465 -8.742 4.586 1 98.88 76 ALA B CA 1
ATOM 1458 C C . ALA B 1 76 ? 2.881 -9.508 3.402 1 98.88 76 ALA B C 1
ATOM 1460 O O . ALA B 1 76 ? 3.002 -10.734 3.326 1 98.88 76 ALA B O 1
ATOM 1461 N N . MET B 1 77 ? 2.188 -8.867 2.424 1 98.88 77 MET B N 1
ATOM 1462 C CA . MET B 1 77 ? 1.613 -9.523 1.254 1 98.88 77 MET B CA 1
ATOM 1463 C C . MET B 1 77 ? 2.705 -10.141 0.384 1 98.88 77 MET B C 1
ATOM 1465 O O . MET B 1 77 ? 2.529 -11.234 -0.16 1 98.88 77 MET B O 1
ATOM 1469 N N . ALA B 1 78 ? 3.797 -9.359 0.206 1 98.94 78 ALA B N 1
ATOM 1470 C CA . ALA B 1 78 ? 4.906 -9.875 -0.589 1 98.94 78 ALA B CA 1
ATOM 1471 C C . ALA B 1 78 ? 5.488 -11.141 0.037 1 98.94 78 ALA B C 1
ATOM 1473 O O . ALA B 1 78 ? 5.832 -12.094 -0.671 1 98.94 78 ALA B O 1
ATOM 1474 N N . GLU B 1 79 ? 5.668 -11.164 1.365 1 98.94 79 GLU B N 1
ATOM 1475 C CA . GLU B 1 79 ? 6.145 -12.359 2.057 1 98.94 79 GLU B CA 1
ATOM 1476 C C . GLU B 1 79 ? 5.184 -13.531 1.856 1 98.94 79 GLU B C 1
ATOM 1478 O O . GLU B 1 79 ? 5.613 -14.672 1.687 1 98.94 79 GLU B O 1
ATOM 1483 N N . THR B 1 80 ? 3.9 -13.258 1.926 1 98.81 80 THR B N 1
ATOM 1484 C CA . THR B 1 80 ? 2.908 -14.297 1.651 1 98.81 80 THR B CA 1
ATOM 1485 C C . THR B 1 80 ? 3.072 -14.836 0.236 1 98.81 80 THR B C 1
ATOM 1487 O O . THR B 1 80 ? 2.996 -16.047 0.02 1 98.81 80 THR B O 1
ATOM 1490 N N . GLU B 1 81 ? 3.262 -14.008 -0.756 1 98.81 81 GLU B N 1
ATOM 1491 C CA . GLU B 1 81 ? 3.51 -14.438 -2.129 1 98.81 81 GLU B CA 1
ATOM 1492 C C . GLU B 1 81 ? 4.734 -15.344 -2.213 1 98.81 81 GLU B C 1
ATOM 1494 O O . GLU B 1 81 ? 4.715 -16.359 -2.918 1 98.81 81 GLU B O 1
ATOM 1499 N N . LEU B 1 82 ? 5.785 -14.938 -1.512 1 98.88 82 LEU B N 1
ATOM 1500 C CA . LEU B 1 82 ? 7.012 -15.727 -1.552 1 98.88 82 LEU B CA 1
ATOM 1501 C C . LEU B 1 82 ? 6.805 -17.094 -0.906 1 98.88 82 LEU B C 1
ATOM 1503 O O . LEU B 1 82 ? 7.477 -18.062 -1.264 1 98.88 82 LEU B O 1
ATOM 1507 N N . LYS B 1 83 ? 5.906 -17.203 -0.009 1 98.81 83 LYS B N 1
ATOM 1508 C CA . LYS B 1 83 ? 5.613 -18.453 0.688 1 98.81 83 LYS B CA 1
ATOM 1509 C C . LYS B 1 83 ? 4.75 -19.375 -0.173 1 98.81 83 LYS B C 1
ATOM 1511 O O . LYS B 1 83 ? 4.949 -20.594 -0.185 1 98.81 83 LYS B O 1
ATOM 1516 N N . TYR B 1 84 ? 3.807 -18.828 -0.968 1 98.5 84 TYR B N 1
ATOM 1517 C CA . TYR B 1 84 ? 2.773 -19.641 -1.582 1 98.5 84 TYR B CA 1
ATOM 1518 C C . TYR B 1 84 ? 2.805 -19.516 -3.102 1 98.5 84 TYR B C 1
ATOM 1520 O O . TYR B 1 84 ? 2.303 -20.391 -3.814 1 98.5 84 TYR B O 1
ATOM 1528 N N . GLY B 1 85 ? 3.205 -18.328 -3.611 1 98.5 85 GLY B N 1
ATOM 1529 C CA . GLY B 1 85 ? 3.24 -18.109 -5.047 1 98.5 85 GLY B CA 1
ATOM 1530 C C . GLY B 1 85 ? 4.281 -18.953 -5.754 1 98.5 85 GLY B C 1
ATOM 1531 O O . GLY B 1 85 ? 5.27 -19.375 -5.145 1 98.5 85 GLY B O 1
ATOM 1532 N N . LYS B 1 86 ? 4.059 -19.141 -7.059 1 98.5 86 LYS B N 1
ATOM 1533 C CA . LYS B 1 86 ? 4.969 -20.016 -7.805 1 98.5 86 LYS B CA 1
ATOM 1534 C C . LYS B 1 86 ? 5.504 -19.312 -9.047 1 98.5 86 LYS B C 1
ATOM 1536 O O . LYS B 1 86 ? 6.488 -19.75 -9.641 1 98.5 86 LYS B O 1
ATOM 1541 N N . ASP B 1 87 ? 4.832 -18.328 -9.453 1 98.56 87 ASP B N 1
ATOM 1542 C CA . ASP B 1 87 ? 5.246 -17.656 -10.672 1 98.56 87 ASP B CA 1
ATOM 1543 C C . ASP B 1 87 ? 6.531 -16.859 -10.453 1 98.56 87 ASP B C 1
ATOM 1545 O O . ASP B 1 87 ? 6.598 -16.016 -9.555 1 98.56 87 ASP B O 1
ATOM 1549 N N . PRO B 1 88 ? 7.559 -17.047 -11.242 1 98.5 88 PRO B N 1
ATOM 1550 C CA . PRO B 1 88 ? 8.852 -16.406 -10.992 1 98.5 88 PRO B CA 1
ATOM 1551 C C . PRO B 1 88 ? 8.789 -14.883 -11.133 1 98.5 88 PRO B C 1
ATOM 1553 O O . PRO B 1 88 ? 9.508 -14.164 -10.43 1 98.5 88 PRO B O 1
ATOM 1556 N N . LYS B 1 89 ? 7.988 -14.406 -11.961 1 98.25 89 LYS B N 1
ATOM 1557 C CA . LYS B 1 89 ? 7.875 -12.961 -12.125 1 98.25 89 LYS B CA 1
ATOM 1558 C C . LYS B 1 89 ? 7.211 -12.32 -10.906 1 98.25 89 LYS B C 1
ATOM 1560 O O . LYS B 1 89 ? 7.648 -11.266 -10.438 1 98.25 89 LYS B O 1
ATOM 1565 N N . MET B 1 90 ? 6.16 -12.977 -10.445 1 98.69 90 MET B N 1
ATOM 1566 C CA . MET B 1 90 ? 5.473 -12.453 -9.273 1 98.69 90 MET B CA 1
ATOM 1567 C C . MET B 1 90 ? 6.355 -12.562 -8.031 1 98.69 90 MET B C 1
ATOM 1569 O O . MET B 1 90 ? 6.355 -11.664 -7.184 1 98.69 90 MET B O 1
ATOM 1573 N N . ARG B 1 91 ? 7.105 -13.617 -7.922 1 98.81 91 ARG B N 1
ATOM 1574 C CA . ARG B 1 91 ? 8.023 -13.766 -6.793 1 98.81 91 ARG B CA 1
ATOM 1575 C C . ARG B 1 91 ? 9.125 -12.711 -6.848 1 98.81 91 ARG B C 1
ATOM 1577 O O . ARG B 1 91 ? 9.5 -12.148 -5.82 1 98.81 91 ARG B O 1
ATOM 1584 N N . LYS B 1 92 ? 9.617 -12.406 -8.023 1 98.75 92 LYS B N 1
ATOM 1585 C CA . LYS B 1 92 ? 10.617 -11.344 -8.164 1 98.75 92 LYS B CA 1
ATOM 1586 C C . LYS B 1 92 ? 10.031 -9.984 -7.801 1 98.75 92 LYS B C 1
ATOM 1588 O O . LYS B 1 92 ? 10.672 -9.188 -7.113 1 98.75 92 LYS B O 1
ATOM 1593 N N . LEU B 1 93 ? 8.812 -9.758 -8.297 1 98.56 93 LEU B N 1
ATOM 1594 C CA . LEU B 1 93 ? 8.148 -8.516 -7.941 1 98.56 93 LEU B CA 1
ATOM 1595 C C . LEU B 1 93 ? 7.996 -8.391 -6.43 1 98.56 93 LEU B C 1
ATOM 1597 O O . LEU B 1 93 ? 8.227 -7.316 -5.863 1 98.56 93 LEU B O 1
ATOM 1601 N N . ALA B 1 94 ? 7.625 -9.438 -5.773 1 98.81 94 ALA B N 1
ATOM 1602 C CA . ALA B 1 94 ? 7.488 -9.445 -4.32 1 98.81 94 ALA B CA 1
ATOM 1603 C C . ALA B 1 94 ? 8.797 -9.055 -3.643 1 98.81 94 ALA B C 1
ATOM 1605 O O . ALA B 1 94 ? 8.812 -8.234 -2.723 1 98.81 94 ALA B O 1
ATOM 1606 N N . GLN B 1 95 ? 9.898 -9.602 -4.105 1 98.81 95 GLN B N 1
ATOM 1607 C CA . GLN B 1 95 ? 11.203 -9.273 -3.547 1 98.81 95 GLN B CA 1
ATOM 1608 C C . GLN B 1 95 ? 11.539 -7.801 -3.768 1 98.81 95 GLN B C 1
ATOM 1610 O O . GLN B 1 95 ? 12.047 -7.133 -2.865 1 98.81 95 GLN B O 1
ATOM 1615 N N . A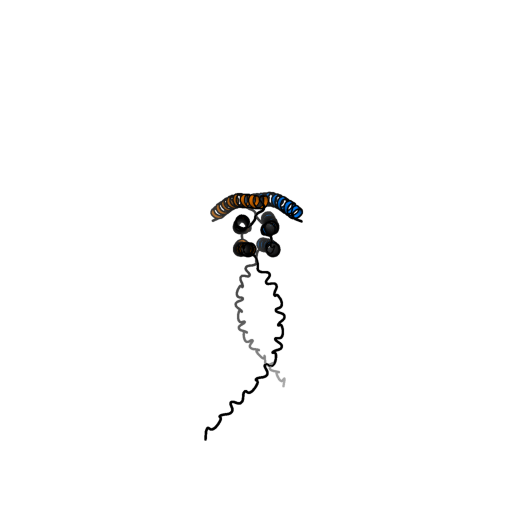SP B 1 96 ? 11.266 -7.348 -4.918 1 98.06 96 ASP B N 1
ATOM 1616 C CA . ASP B 1 96 ? 11.523 -5.945 -5.234 1 98.06 96 ASP B CA 1
ATOM 1617 C C . ASP B 1 96 ? 10.695 -5.02 -4.355 1 98.06 96 ASP B C 1
ATOM 1619 O O . ASP B 1 96 ? 11.18 -3.982 -3.898 1 98.06 96 ASP B O 1
ATOM 1623 N N . ILE B 1 97 ? 9.477 -5.367 -4.199 1 98.38 97 ILE B N 1
ATOM 1624 C CA . ILE B 1 97 ? 8.594 -4.566 -3.359 1 98.38 97 ILE B CA 1
ATOM 1625 C C . ILE B 1 97 ? 9.133 -4.531 -1.933 1 98.38 97 ILE B C 1
ATOM 1627 O O . ILE B 1 97 ? 9.188 -3.467 -1.312 1 98.38 97 ILE B O 1
ATOM 1631 N N . ILE B 1 98 ? 9.531 -5.617 -1.357 1 98.75 98 ILE B N 1
ATOM 1632 C CA . ILE B 1 98 ? 10.062 -5.664 0.001 1 98.75 98 ILE B CA 1
ATOM 1633 C C . ILE B 1 98 ? 11.25 -4.707 0.126 1 98.75 98 ILE B C 1
ATOM 1635 O O . ILE B 1 98 ? 11.312 -3.912 1.066 1 98.75 98 ILE B O 1
ATOM 1639 N N . LYS B 1 99 ? 12.141 -4.762 -0.809 1 97.94 99 LYS B N 1
ATOM 1640 C CA . LYS B 1 99 ? 13.328 -3.91 -0.776 1 97.94 99 LYS B CA 1
ATOM 1641 C C . LYS B 1 99 ? 12.945 -2.434 -0.835 1 97.94 99 LYS B C 1
ATOM 1643 O O . LYS B 1 99 ? 13.422 -1.632 -0.026 1 97.94 99 LYS B O 1
ATOM 1648 N N . ALA B 1 100 ? 12.109 -2.074 -1.787 1 96.69 100 ALA B N 1
ATOM 1649 C CA . ALA B 1 100 ? 11.719 -0.679 -1.978 1 96.69 100 ALA B CA 1
ATOM 1650 C C . ALA B 1 100 ? 10.969 -0.146 -0.761 1 96.69 100 ALA B C 1
ATOM 1652 O O . ALA B 1 100 ? 11.242 0.961 -0.292 1 96.69 100 ALA B O 1
ATOM 1653 N N . GLN B 1 101 ? 10.023 -0.935 -0.271 1 98.25 101 GLN B N 1
ATOM 1654 C CA . GLN B 1 101 ? 9.172 -0.485 0.825 1 98.25 101 GLN B CA 1
ATOM 1655 C C . GLN B 1 101 ? 9.977 -0.334 2.117 1 98.25 101 GLN B C 1
ATOM 1657 O O . GLN B 1 101 ? 9.711 0.566 2.916 1 98.25 101 GLN B O 1
ATOM 1662 N N . LYS B 1 102 ? 10.922 -1.166 2.4 1 98.38 102 LYS B N 1
ATOM 1663 C CA . LYS B 1 102 ? 11.758 -1.031 3.592 1 98.38 102 LYS B CA 1
ATOM 1664 C C . LYS B 1 102 ? 12.539 0.28 3.572 1 98.38 102 LYS B C 1
ATOM 1666 O O . LYS B 1 102 ? 12.633 0.968 4.59 1 98.38 102 LYS B O 1
ATOM 1671 N N . GLY B 1 103 ? 13.094 0.588 2.443 1 97 103 GLY B N 1
ATOM 1672 C CA . GLY B 1 103 ? 13.812 1.847 2.318 1 97 103 GLY B CA 1
ATOM 1673 C C . GLY B 1 103 ? 12.938 3.061 2.582 1 97 103 GLY B C 1
ATOM 1674 O O . GLY B 1 103 ? 13.344 3.98 3.295 1 97 103 GLY B O 1
ATOM 1675 N N . GLU B 1 104 ? 11.742 3.074 1.989 1 97.88 104 GLU B N 1
ATOM 1676 C CA . GLU B 1 104 ? 10.836 4.207 2.158 1 97.88 104 GLU B CA 1
ATOM 1677 C C . GLU B 1 104 ? 10.305 4.281 3.586 1 97.88 104 GLU B C 1
ATOM 1679 O O . GLU B 1 104 ? 10.078 5.371 4.113 1 97.88 104 GLU B O 1
ATOM 1684 N N . ILE B 1 105 ? 10.102 3.166 4.273 1 98.75 105 ILE B N 1
ATOM 1685 C CA . ILE B 1 105 ? 9.695 3.156 5.676 1 98.75 105 ILE B CA 1
ATOM 1686 C C . ILE B 1 105 ? 10.758 3.855 6.52 1 98.75 105 ILE B C 1
ATOM 1688 O O . ILE B 1 105 ? 10.438 4.664 7.395 1 98.75 105 ILE B O 1
ATOM 1692 N N . GLU B 1 106 ? 12.016 3.52 6.234 1 98.25 106 GLU B N 1
ATOM 1693 C CA . GLU B 1 106 ? 13.094 4.172 6.969 1 98.25 106 GLU B CA 1
ATOM 1694 C C . GLU B 1 106 ? 13.07 5.684 6.762 1 98.25 106 GLU B C 1
ATOM 1696 O O . GLU B 1 106 ? 13.211 6.449 7.715 1 98.25 106 GLU B O 1
ATOM 1701 N N . GLN B 1 107 ? 12.906 6.082 5.535 1 97.5 107 GLN B N 1
ATOM 1702 C CA . GLN B 1 107 ? 12.828 7.504 5.211 1 97.5 107 GLN B CA 1
ATOM 1703 C C . GLN B 1 107 ? 11.688 8.18 5.973 1 97.5 107 GLN B C 1
ATOM 1705 O O . GLN B 1 107 ? 11.875 9.25 6.555 1 97.5 107 GLN B O 1
ATOM 1710 N N . MET B 1 108 ? 10.5 7.652 6.004 1 98.56 108 MET B N 1
ATOM 1711 C CA . MET B 1 108 ? 9.328 8.227 6.652 1 98.56 108 MET B CA 1
ATOM 1712 C C . MET B 1 108 ? 9.492 8.242 8.164 1 98.56 108 MET B C 1
ATOM 1714 O O . MET B 1 108 ? 9.125 9.219 8.828 1 98.56 108 MET B O 1
ATOM 1718 N N . ASN B 1 109 ? 10.055 7.176 8.695 1 98.56 109 ASN B N 1
ATOM 1719 C CA . ASN B 1 109 ? 10.273 7.137 10.141 1 98.56 109 ASN B CA 1
ATOM 1720 C C . ASN B 1 109 ? 11.289 8.195 10.578 1 98.56 109 ASN B C 1
ATOM 1722 O O . ASN B 1 109 ? 11.117 8.82 11.625 1 98.56 109 ASN B O 1
ATOM 1726 N N . LYS B 1 110 ? 12.359 8.367 9.812 1 98.38 110 LYS B N 1
ATOM 1727 C CA . LYS B 1 110 ? 13.32 9.422 10.109 1 98.38 110 LYS B CA 1
ATOM 1728 C C . LYS B 1 110 ? 12.648 10.797 10.094 1 98.38 110 LYS B C 1
ATOM 1730 O O . LYS B 1 110 ? 12.898 11.625 10.977 1 98.38 110 LYS B O 1
ATOM 1735 N N . TRP B 1 111 ? 11.836 11.055 9.148 1 98.5 111 TRP B N 1
ATOM 1736 C CA . TRP B 1 111 ? 11.109 12.32 9.062 1 98.5 111 TRP B CA 1
ATOM 1737 C C . TRP B 1 111 ? 10.18 12.492 10.258 1 98.5 111 TRP B C 1
ATOM 1739 O O . TRP B 1 111 ? 10.156 13.555 10.891 1 98.5 111 TRP B O 1
ATOM 1749 N N . LEU B 1 112 ? 9.398 11.469 10.562 1 98.38 112 LEU B N 1
ATOM 1750 C CA . LEU B 1 112 ? 8.469 11.516 11.688 1 98.38 112 LEU B CA 1
ATOM 1751 C C . LEU B 1 112 ? 9.203 11.812 12.992 1 98.38 112 LEU B C 1
ATOM 1753 O O . LEU B 1 112 ? 8.711 12.57 13.828 1 98.38 112 LEU B O 1
ATOM 1757 N N . ASP B 1 113 ? 10.398 11.219 13.133 1 97.81 113 ASP B N 1
ATOM 1758 C CA . ASP B 1 113 ? 11.219 11.453 14.32 1 97.81 113 ASP B CA 1
ATOM 1759 C C . ASP B 1 113 ? 11.68 12.906 14.398 1 97.81 113 ASP B C 1
ATOM 1761 O O . ASP B 1 113 ? 11.891 13.438 15.484 1 97.81 113 ASP B O 1
ATOM 1765 N N . SER B 1 114 ? 11.836 13.523 13.25 1 97.12 114 SER B N 1
ATOM 1766 C CA . SER B 1 114 ? 12.305 14.898 13.195 1 97.12 114 SER B CA 1
ATOM 1767 C C . SER B 1 114 ? 11.172 15.883 13.461 1 97.12 114 SER B C 1
ATOM 1769 O O . SER B 1 114 ? 11.406 17.078 13.656 1 97.12 114 SER B O 1
ATOM 1771 N N . GLN B 1 115 ? 9.93 15.469 13.367 1 93.81 115 GLN B N 1
ATOM 1772 C CA . GLN B 1 115 ? 8.766 16.312 13.586 1 93.81 115 GLN B CA 1
ATOM 1773 C C . GLN B 1 115 ? 8.383 16.359 15.062 1 93.81 115 GLN B C 1
ATOM 1775 O O . GLN B 1 115 ? 7.387 16.984 15.43 1 93.81 115 GLN B O 1
ATOM 1780 N N . LYS B 1 116 ? 9.016 15.68 15.977 1 82.88 116 LYS B N 1
ATOM 1781 C CA . LYS B 1 116 ? 8.75 15.703 17.422 1 82.88 116 LYS B CA 1
ATOM 1782 C C . LYS B 1 116 ? 9.344 16.953 18.062 1 82.88 116 LYS B C 1
ATOM 1784 O O . LYS B 1 116 ? 10.32 17.516 17.562 1 82.88 116 LYS B O 1
#